Protein AF-A0A3S0JEB1-F1 (afdb_monomer_lite)

Foldseek 3Di:
DQQKKFKKKFAAVVQLAIEIDIDLCLPNSPDDPVCDPPVDPDPDPLSVVCCVVPNGTPDIDTDDIQDDDPPDPVVSVVSSVVRLVVSLVVCLVVVLLVCVSNYSDQARVNHRHPVVVVVVVVVVVCPPPVVVDDDDPPDPDDDPDDPVRVVVVVVVVVCCDAPNPPCHPPDDDPVVVVVVDVCCDDPNNPCHPDDDPPCVVVVVVVVVCVVVVNDDDPVPVVVVVVVVVVDDPDDDPVVVVVVVVQQPDWDAAPQPRDIDGPCCVVPPNVPPPRNPVPPPPDDDD

Secondary structure (DSSP, 8-state):
-----EEEEEEEGGGTEEEEEEE--TTTT---GGGBTTTB--S-HHHHHHHHHH-S-SEEEEEEE-----SSHHHHHHHHHHHHHHHHHHHHHTTTTT-TTTB----BTTB--GGGHHHHHHHHS------S-SS-TT--TT----HHHHHHHHHHHHTTSGGGSTTTTPPPPHHHHHHHHHHHSGGGSTTTT----S-HHHHHHHHHHHHTT--SSTTTHHHHHHHHTT---PPPHHHHHHHHHHHS--EE-TTT--EE-THHHHHTSTT-TTTT---------

Radius of gyration: 32.18 Å; chains: 1; bounding box: 89×68×75 Å

Sequence (285 aa):
MKYVPYTYLIGWSKHDVWYYGSETGWKTKTANPLNLWKTYFTSSKHVYNFRKKHGEPDVIKVRKIFEGNLSDEENYHILFKKCSEWEQNVLMRMKVLDNPSKWLNRNINGVISSKSVEGFLWNNGSKNIRSKTCPGENWKRGLYLNEKQKNKRSNTAKQKTGSKNPFYGKKHSEETKKKIGSANSGENNFFFGKKRKDHSDKLKDRIRLCKNGKYTLLDKSLLEEKLADGWEISTSEETKQKISRSHNVVYTCPHCQKSGSRLMLRWHFDHCKYRNLSILPNDLF

Structure (mmCIF, N/CA/C/O backbone):
data_AF-A0A3S0JEB1-F1
#
_entry.id   AF-A0A3S0JEB1-F1
#
loop_
_atom_site.group_PDB
_atom_site.id
_atom_site.type_symbol
_atom_site.label_atom_id
_atom_site.label_alt_id
_atom_site.label_comp_id
_atom_site.label_asym_id
_atom_site.label_entity_id
_atom_site.label_seq_id
_atom_site.pdbx_PDB_ins_code
_atom_site.Cartn_x
_atom_site.Cartn_y
_atom_site.Cartn_z
_atom_site.occupancy
_atom_site.B_iso_or_equiv
_atom_site.auth_seq_id
_atom_site.auth_comp_id
_atom_site.auth_asym_id
_atom_site.auth_atom_id
_atom_site.pdbx_PDB_model_num
ATOM 1 N N . MET A 1 1 ? -1.412 -27.404 10.320 1.00 67.19 1 MET A N 1
ATOM 2 C CA . MET A 1 1 ? -2.485 -26.568 9.727 1.00 67.19 1 MET A CA 1
ATOM 3 C C . MET A 1 1 ? -2.064 -26.137 8.332 1.00 67.19 1 MET A C 1
ATOM 5 O O . MET A 1 1 ? -0.904 -25.789 8.158 1.00 67.19 1 MET A O 1
ATOM 9 N N . LYS A 1 2 ? -2.976 -26.173 7.352 1.00 83.00 2 LYS A N 1
ATOM 10 C CA . LYS A 1 2 ? -2.714 -25.693 5.985 1.00 83.00 2 LYS A CA 1
ATOM 11 C C . LYS A 1 2 ? -2.618 -24.163 5.984 1.00 83.00 2 LYS A C 1
ATOM 13 O O . LYS A 1 2 ? -3.473 -23.508 6.585 1.00 83.00 2 LYS A O 1
ATOM 18 N N . TYR A 1 3 ? -1.601 -23.621 5.316 1.00 88.94 3 TYR A N 1
ATOM 19 C CA . TYR A 1 3 ? -1.456 -22.185 5.088 1.00 88.94 3 TYR A CA 1
ATOM 20 C C . TYR A 1 3 ? -2.506 -21.703 4.092 1.00 88.94 3 TYR A C 1
ATOM 22 O O . TYR A 1 3 ? -2.524 -22.134 2.939 1.00 88.94 3 TYR A O 1
ATOM 30 N N . VAL A 1 4 ? -3.384 -20.816 4.542 1.00 91.31 4 VAL A N 1
ATOM 31 C CA . VAL A 1 4 ? -4.462 -20.260 3.733 1.00 91.31 4 VAL A CA 1
ATOM 32 C C . VAL A 1 4 ? -4.617 -18.783 4.101 1.00 91.31 4 VAL A C 1
ATOM 34 O O . VAL A 1 4 ? -5.274 -18.470 5.097 1.00 91.31 4 VAL A O 1
ATOM 37 N N . PRO A 1 5 ? -3.997 -17.858 3.346 1.00 94.12 5 PRO A N 1
ATOM 38 C CA . PRO A 1 5 ? -4.161 -16.437 3.592 1.00 94.12 5 PRO A CA 1
ATOM 39 C C . PRO A 1 5 ? -5.589 -16.007 3.248 1.00 94.12 5 PRO A C 1
ATOM 41 O O . PRO A 1 5 ? -6.238 -16.566 2.360 1.00 94.12 5 PRO A O 1
ATOM 44 N N . TYR A 1 6 ? -6.092 -15.008 3.964 1.00 95.44 6 TYR A N 1
ATOM 45 C CA . TYR A 1 6 ? -7.484 -14.587 3.846 1.00 95.44 6 TYR A CA 1
ATOM 46 C C . TYR A 1 6 ? -7.652 -13.102 4.173 1.00 95.44 6 TYR A C 1
ATOM 48 O O . TYR A 1 6 ? -6.839 -12.491 4.867 1.00 95.44 6 TYR A O 1
ATOM 56 N N . THR A 1 7 ? -8.733 -12.513 3.667 1.00 96.56 7 THR A N 1
ATOM 57 C CA . THR A 1 7 ? -9.178 -11.168 4.046 1.00 96.56 7 THR A CA 1
ATOM 58 C C . THR A 1 7 ? -10.425 -11.241 4.905 1.00 96.56 7 THR A C 1
ATOM 60 O O . THR A 1 7 ? -11.293 -12.088 4.669 1.00 96.56 7 THR A O 1
ATOM 63 N N . TYR A 1 8 ? -10.551 -10.318 5.847 1.00 97.19 8 TYR A N 1
ATOM 64 C CA . TYR A 1 8 ? -11.641 -10.277 6.809 1.00 97.19 8 TYR A CA 1
ATOM 65 C C . TYR A 1 8 ? -12.165 -8.852 6.998 1.00 97.19 8 TYR A C 1
ATOM 67 O O . TYR A 1 8 ? -11.482 -7.862 6.732 1.00 97.19 8 TYR A O 1
ATOM 75 N N . LEU A 1 9 ? -13.407 -8.774 7.462 1.00 96.75 9 LEU A N 1
ATOM 76 C CA . LEU A 1 9 ? -14.072 -7.553 7.888 1.00 96.75 9 LEU A CA 1
ATOM 77 C C . LEU A 1 9 ? -14.482 -7.732 9.347 1.00 96.75 9 LEU A C 1
ATOM 79 O O . LEU A 1 9 ? -15.152 -8.712 9.682 1.00 96.75 9 LEU A O 1
ATOM 83 N N . ILE A 1 10 ? -14.103 -6.770 10.180 1.00 97.25 10 ILE A N 1
ATOM 84 C CA . ILE A 1 10 ? -14.608 -6.645 11.545 1.00 97.25 10 ILE A CA 1
ATOM 85 C C . ILE A 1 10 ? -15.342 -5.318 11.715 1.00 97.25 10 ILE A C 1
ATOM 87 O O . ILE A 1 10 ? -15.039 -4.345 11.017 1.00 97.25 10 ILE A O 1
ATOM 91 N N . GLY A 1 11 ? -16.296 -5.264 12.635 1.00 96.69 11 GLY A N 1
ATOM 92 C CA . GLY A 1 11 ? -17.025 -4.034 12.907 1.00 96.69 11 GLY A CA 1
ATOM 93 C C . GLY A 1 11 ? -17.733 -4.015 14.250 1.00 96.69 11 GLY A C 1
ATOM 94 O O . GLY A 1 11 ? -18.043 -5.063 14.814 1.00 96.69 11 GLY A O 1
ATOM 95 N N . TRP A 1 12 ? -17.972 -2.789 14.709 1.00 97.12 12 TRP A N 1
ATOM 96 C CA . TRP A 1 12 ? -18.796 -2.441 15.856 1.00 97.12 12 TRP A CA 1
ATOM 97 C C . TRP A 1 12 ? -20.083 -1.805 15.337 1.00 97.12 12 TRP A C 1
ATOM 99 O O . TRP A 1 12 ? -20.113 -0.597 15.082 1.00 97.12 12 TRP A O 1
ATOM 109 N N . SER A 1 13 ? -21.138 -2.602 15.154 1.00 94.50 13 SER A N 1
ATOM 110 C CA . SER A 1 13 ? -22.398 -2.144 14.544 1.00 94.50 13 SER A CA 1
ATOM 111 C C . SER A 1 13 ? -23.016 -0.980 15.315 1.00 94.50 13 SER A C 1
ATOM 113 O O . SER A 1 13 ? -23.446 -0.004 14.707 1.00 94.50 13 SER A O 1
ATOM 115 N N . LYS A 1 14 ? -22.956 -1.024 16.652 1.00 94.69 14 LYS A N 1
ATOM 116 C CA . LYS A 1 14 ? -23.445 0.043 17.543 1.00 94.69 14 LYS A CA 1
ATOM 117 C C . LYS A 1 14 ? -22.775 1.395 17.303 1.00 94.69 14 LYS A C 1
ATOM 119 O O . LYS A 1 14 ? -23.388 2.427 17.544 1.00 94.69 14 LYS A O 1
ATOM 124 N N . HIS A 1 15 ? -21.518 1.390 16.869 1.00 93.25 15 HIS A N 1
ATOM 125 C CA . HIS A 1 15 ? -20.741 2.604 16.624 1.00 93.25 15 HIS A CA 1
ATOM 126 C C . HIS A 1 15 ? -20.660 2.969 15.131 1.00 93.25 15 HIS A C 1
ATOM 128 O O . HIS A 1 15 ? -20.105 4.012 14.808 1.00 93.25 15 HIS A O 1
ATOM 134 N N . ASP A 1 16 ? -21.189 2.129 14.231 1.00 95.50 16 ASP A N 1
ATOM 135 C CA . ASP A 1 16 ? -20.957 2.181 12.777 1.00 95.50 16 ASP A CA 1
ATOM 136 C C . ASP A 1 16 ? -19.463 2.311 12.407 1.00 95.50 16 ASP A C 1
ATOM 138 O O . ASP A 1 16 ? -19.079 3.020 11.476 1.00 95.50 16 ASP A O 1
ATOM 142 N N . VAL A 1 17 ? -18.600 1.609 13.150 1.00 96.38 17 VAL A N 1
ATOM 143 C CA . VAL A 1 17 ? -17.145 1.618 12.945 1.00 96.38 17 VAL A CA 1
ATOM 144 C C . VAL A 1 17 ? -16.680 0.267 12.423 1.00 96.38 17 VAL A C 1
ATOM 146 O O . VAL A 1 17 ? -16.981 -0.777 12.998 1.00 96.38 17 VAL A O 1
ATOM 149 N N . TRP A 1 18 ? -15.888 0.285 11.357 1.00 97.25 18 TRP A N 1
ATOM 150 C CA . TRP A 1 18 ? -15.497 -0.899 10.603 1.00 97.25 18 TRP A CA 1
ATOM 151 C C . TRP A 1 18 ? -13.990 -0.935 10.341 1.00 97.25 18 TRP A C 1
ATOM 153 O O . TRP A 1 18 ? -13.315 0.093 10.235 1.00 97.25 18 TRP A O 1
ATOM 163 N N . TYR A 1 19 ? -13.448 -2.139 10.197 1.00 96.69 19 TYR A N 1
ATOM 164 C CA . TYR A 1 19 ? -12.066 -2.368 9.794 1.00 96.69 19 TYR A CA 1
ATOM 165 C C . TYR A 1 19 ? -11.991 -3.529 8.810 1.00 96.69 19 TYR A C 1
ATOM 167 O O . TYR A 1 19 ? -12.500 -4.620 9.070 1.00 96.69 19 TYR A O 1
ATOM 175 N N . TYR A 1 20 ? -11.325 -3.291 7.686 1.00 96.56 20 TYR A N 1
ATOM 176 C CA . TYR A 1 20 ? -11.048 -4.317 6.690 1.00 96.56 20 TYR A CA 1
ATOM 177 C C . TYR A 1 20 ? -9.548 -4.596 6.666 1.00 96.56 20 TYR A C 1
ATOM 179 O O . TYR A 1 20 ? -8.749 -3.660 6.623 1.00 96.56 20 TYR A O 1
ATOM 187 N N . GLY A 1 21 ? -9.164 -5.867 6.685 1.00 94.75 21 GLY A N 1
ATOM 188 C CA . GLY A 1 21 ? -7.759 -6.258 6.696 1.00 94.75 21 GLY A CA 1
ATOM 189 C C . GLY A 1 21 ? -7.519 -7.625 6.074 1.00 94.75 21 GLY A C 1
ATOM 190 O O . GLY A 1 21 ? -8.449 -8.322 5.652 1.00 94.75 21 GLY A O 1
ATOM 191 N N . SER A 1 22 ? -6.250 -8.012 6.022 1.00 94.06 22 SER A N 1
ATOM 192 C CA . SER A 1 22 ? -5.824 -9.347 5.617 1.00 94.06 22 SER A CA 1
ATOM 193 C C . SER A 1 22 ? -4.914 -9.987 6.658 1.00 94.06 22 SER A C 1
ATOM 195 O O . SER A 1 22 ? -4.159 -9.313 7.360 1.00 94.06 22 SER A O 1
ATOM 197 N N . GLU A 1 23 ? -4.992 -11.311 6.773 1.00 93.25 23 GLU A N 1
ATOM 198 C CA . GLU A 1 23 ? -3.974 -12.097 7.455 1.00 93.25 23 GLU A CA 1
ATOM 199 C C . GLU A 1 23 ? -3.252 -12.939 6.415 1.00 93.25 23 GLU A C 1
ATOM 201 O O . GLU A 1 23 ? -3.813 -13.852 5.803 1.00 93.25 23 GLU A O 1
ATOM 206 N N . THR A 1 24 ? -1.983 -12.605 6.207 1.00 89.81 24 THR A N 1
ATOM 207 C CA . THR A 1 24 ? -1.149 -13.309 5.242 1.00 89.81 24 THR A CA 1
ATOM 208 C C . THR A 1 24 ? -0.072 -14.159 5.883 1.00 89.81 24 THR A C 1
ATOM 210 O O . THR A 1 24 ? 0.408 -15.064 5.217 1.00 89.81 24 THR A O 1
ATOM 213 N N . GLY A 1 25 ? 0.327 -13.905 7.137 1.00 84.25 25 GLY A N 1
ATOM 214 C CA . GLY A 1 25 ? 1.282 -14.736 7.882 1.00 84.25 25 GLY A CA 1
ATOM 215 C C . GLY A 1 25 ? 2.530 -15.152 7.090 1.00 84.25 25 GLY A C 1
ATOM 216 O O . GLY A 1 25 ? 3.014 -16.254 7.294 1.00 84.25 25 GLY A O 1
ATOM 217 N N . TRP A 1 26 ? 3.019 -14.329 6.151 1.00 79.94 26 TRP A N 1
ATOM 218 C CA . TRP A 1 26 ? 3.993 -14.744 5.124 1.00 79.94 26 TRP A CA 1
ATOM 219 C C . TRP A 1 26 ? 5.272 -15.355 5.708 1.00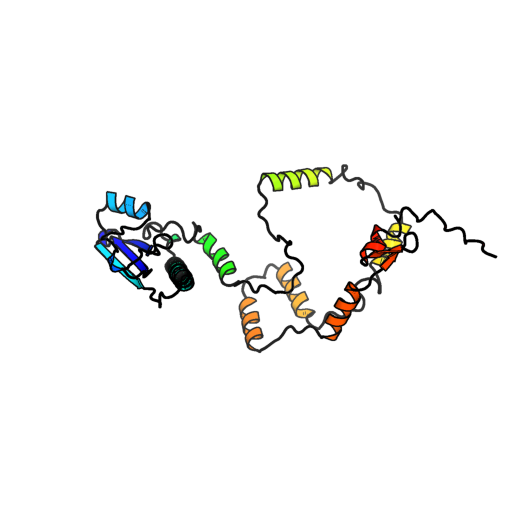 79.94 26 TRP A C 1
ATOM 221 O O . TRP A 1 26 ? 5.735 -16.392 5.247 1.00 79.94 26 TRP A O 1
ATOM 231 N N . LYS A 1 27 ? 5.820 -14.730 6.755 1.00 82.75 27 LYS A N 1
ATOM 232 C CA . LYS A 1 27 ? 7.068 -15.177 7.389 1.00 82.75 27 LYS A CA 1
ATOM 233 C C . LYS A 1 27 ? 6.894 -16.458 8.203 1.00 82.75 27 LYS A C 1
ATOM 235 O O . LYS A 1 27 ? 7.786 -17.293 8.217 1.00 82.75 27 LYS A O 1
ATOM 240 N N . THR A 1 28 ? 5.767 -16.590 8.896 1.00 84.12 28 THR A N 1
ATOM 241 C CA . THR A 1 28 ? 5.502 -17.695 9.829 1.00 84.12 28 THR A CA 1
ATOM 242 C C . THR A 1 28 ? 4.742 -18.847 9.176 1.00 84.12 28 THR A C 1
ATOM 244 O O . THR A 1 28 ? 4.678 -19.930 9.741 1.00 84.12 28 THR A O 1
ATOM 247 N N . LYS A 1 29 ? 4.155 -18.625 7.994 1.00 84.12 29 LYS A N 1
ATOM 248 C CA . LYS A 1 29 ? 3.299 -19.563 7.253 1.00 84.12 29 LYS A CA 1
ATOM 249 C C . LYS A 1 29 ? 2.122 -20.104 8.100 1.00 84.12 29 LYS A C 1
ATOM 251 O O . LYS A 1 29 ? 1.625 -21.196 7.854 1.00 84.12 29 LYS A O 1
ATOM 256 N N . THR A 1 30 ? 1.626 -19.317 9.063 1.00 88.06 30 THR A N 1
ATOM 257 C CA . THR A 1 30 ? 0.573 -19.714 10.030 1.00 88.06 30 THR A CA 1
ATOM 258 C C . THR A 1 30 ? -0.841 -19.229 9.694 1.00 88.06 30 THR A C 1
ATOM 260 O O . THR A 1 30 ? -1.778 -19.532 10.433 1.00 88.06 30 THR A O 1
ATOM 263 N N . ALA A 1 31 ? -1.019 -18.455 8.617 1.00 89.94 31 ALA A N 1
ATOM 264 C CA . ALA A 1 31 ? -2.315 -17.864 8.285 1.00 89.94 31 ALA A CA 1
ATOM 265 C C . ALA A 1 31 ? -3.368 -18.947 8.007 1.00 89.94 31 ALA A C 1
ATOM 267 O O . ALA A 1 31 ? -3.145 -19.834 7.181 1.00 89.94 31 ALA A O 1
ATOM 268 N N . ASN A 1 32 ? -4.509 -18.865 8.692 1.00 91.81 32 ASN A N 1
ATOM 269 C CA . ASN A 1 32 ? -5.651 -19.743 8.470 1.00 91.81 32 ASN A CA 1
ATOM 270 C C . ASN A 1 32 ? -6.949 -19.043 8.917 1.00 91.81 32 ASN A C 1
ATOM 272 O O . ASN A 1 32 ? -6.973 -18.493 10.019 1.00 91.81 32 ASN A O 1
ATOM 276 N N . PRO A 1 33 ? -8.039 -19.078 8.130 1.00 93.00 33 PRO A N 1
ATOM 277 C CA . PRO A 1 33 ? -9.292 -18.401 8.475 1.00 93.00 33 PRO A CA 1
ATOM 278 C C . PRO A 1 33 ? -9.924 -18.884 9.789 1.00 93.00 33 PRO A C 1
ATOM 280 O O . PRO A 1 33 ? -10.639 -18.124 10.435 1.00 93.00 33 PRO A O 1
ATOM 283 N N . LEU A 1 34 ? -9.639 -20.117 10.221 1.00 92.50 34 LEU A N 1
ATOM 284 C CA . LEU A 1 34 ? -10.145 -20.667 11.483 1.00 92.50 34 LEU A CA 1
ATOM 285 C C . LEU A 1 34 ? -9.530 -20.005 12.724 1.00 92.50 34 LEU A C 1
ATOM 287 O O . LEU A 1 34 ? -10.096 -20.120 13.813 1.00 92.50 34 LEU A O 1
ATOM 291 N N . ASN A 1 35 ? -8.391 -19.327 12.560 1.00 91.94 35 ASN A N 1
ATOM 292 C CA . ASN A 1 35 ? -7.663 -18.647 13.631 1.00 91.94 35 ASN A CA 1
ATOM 293 C C . ASN A 1 35 ? -8.200 -17.237 13.914 1.00 91.94 35 ASN A C 1
ATOM 295 O O . ASN A 1 35 ? -7.882 -16.664 14.964 1.00 91.94 35 ASN A O 1
ATOM 299 N N . LEU A 1 36 ? -9.018 -16.686 13.007 1.00 94.06 36 LEU A N 1
ATOM 300 C CA . LEU A 1 36 ? -9.567 -15.341 13.131 1.00 94.06 36 LEU A CA 1
ATOM 301 C C . LEU A 1 36 ? -10.350 -15.199 14.440 1.00 94.06 36 LEU A C 1
ATOM 303 O O . LEU A 1 36 ? -11.295 -15.940 14.697 1.00 94.06 36 LEU A O 1
ATOM 307 N N . TRP A 1 37 ? -9.949 -14.224 15.252 1.00 92.00 37 TRP A N 1
ATOM 308 C CA . TRP A 1 37 ? -10.535 -13.904 16.555 1.00 92.00 37 TRP A CA 1
ATOM 309 C C . TRP A 1 37 ? -10.495 -15.031 17.602 1.00 92.00 37 TRP A C 1
ATOM 311 O O . TRP A 1 37 ? -11.177 -14.950 18.620 1.00 92.00 37 TRP A O 1
ATOM 321 N N . LYS A 1 38 ? -9.669 -16.064 17.379 1.00 91.56 38 LYS A N 1
ATOM 322 C CA . LYS A 1 38 ? -9.333 -17.102 18.371 1.00 91.56 38 LYS A CA 1
ATOM 323 C C . LYS A 1 38 ? -7.883 -16.982 18.811 1.00 91.56 38 LYS A C 1
ATOM 325 O O . LYS A 1 38 ? -7.592 -16.798 19.986 1.00 91.56 38 LYS A O 1
ATOM 330 N N . THR A 1 39 ? -6.978 -17.074 17.843 1.00 91.12 39 THR A N 1
ATOM 331 C CA . THR A 1 39 ? -5.528 -16.972 18.053 1.00 91.12 39 THR A CA 1
ATOM 332 C C . THR A 1 39 ? -4.937 -15.755 17.346 1.00 91.12 39 THR A C 1
ATOM 334 O O . THR A 1 39 ? -3.868 -15.288 17.730 1.00 91.12 39 THR A O 1
ATOM 337 N N . TYR A 1 40 ? -5.649 -15.182 16.368 1.00 90.38 40 TYR A N 1
ATOM 338 C CA . TYR A 1 40 ? -5.264 -13.955 15.676 1.00 90.38 40 TYR A CA 1
ATOM 339 C C . TYR A 1 40 ? -6.281 -12.822 15.896 1.00 90.38 40 TYR A C 1
ATOM 341 O O . TYR A 1 40 ? -7.453 -12.952 15.547 1.00 90.38 40 TYR A O 1
ATOM 349 N N . PHE A 1 41 ? -5.820 -11.676 16.417 1.00 89.25 41 PHE A N 1
ATOM 350 C CA . PHE A 1 41 ? -6.658 -10.524 16.810 1.00 89.25 41 PHE A CA 1
ATOM 351 C C . PHE A 1 41 ? -6.361 -9.236 16.018 1.00 89.25 41 PHE A C 1
ATOM 353 O O . PHE A 1 41 ? -6.580 -8.124 16.502 1.00 89.25 41 PHE A O 1
ATOM 360 N N . THR A 1 42 ? -5.901 -9.377 14.772 1.00 89.06 42 THR A N 1
ATOM 361 C CA . THR A 1 42 ? -5.394 -8.288 13.910 1.00 89.06 42 THR A CA 1
ATOM 362 C C . THR A 1 42 ? -4.068 -7.681 14.382 1.00 89.06 42 THR A C 1
ATOM 364 O O . THR A 1 42 ? -3.739 -7.675 15.564 1.00 89.06 42 THR A O 1
ATOM 367 N N . SER A 1 43 ? -3.299 -7.117 13.449 1.00 87.00 43 SER A N 1
ATOM 368 C CA . SER A 1 43 ? -2.052 -6.391 13.740 1.00 87.00 43 SER A CA 1
ATOM 369 C C . SER A 1 43 ? -2.238 -4.873 13.907 1.00 87.00 43 SER A C 1
ATOM 371 O O . SER A 1 43 ? -1.268 -4.143 14.123 1.00 87.00 43 SER A O 1
ATOM 373 N N . SER A 1 44 ? -3.466 -4.358 13.786 1.00 91.50 44 SER A N 1
ATOM 374 C CA . SER A 1 44 ? -3.727 -2.916 13.756 1.00 91.50 44 SER A CA 1
ATOM 375 C C . SER A 1 44 ? -3.807 -2.311 15.158 1.00 91.50 44 SER A C 1
ATOM 377 O O . SER A 1 44 ? -4.696 -2.633 15.946 1.00 91.50 44 SER A O 1
ATOM 379 N N . LYS A 1 45 ? -2.942 -1.325 15.439 1.00 92.75 45 LYS A N 1
ATOM 380 C CA . LYS A 1 45 ? -2.977 -0.547 16.695 1.00 92.75 45 LYS A CA 1
ATOM 381 C C . LYS A 1 45 ? -4.313 0.180 16.908 1.00 92.75 45 LYS A C 1
ATOM 383 O O . LYS A 1 45 ? -4.751 0.335 18.041 1.00 92.75 45 LYS A O 1
ATOM 388 N N . HIS A 1 46 ? -4.970 0.611 15.829 1.00 92.69 46 HIS A N 1
ATOM 389 C CA . HIS A 1 46 ? -6.251 1.323 15.909 1.00 92.69 46 HIS A CA 1
ATOM 390 C C . HIS A 1 46 ? -7.383 0.394 16.341 1.00 92.69 46 HIS A C 1
ATOM 392 O O . HIS A 1 46 ? -8.187 0.773 17.185 1.00 92.69 46 HIS A O 1
ATOM 398 N N . VAL A 1 47 ? -7.395 -0.833 15.814 1.00 94.88 47 VAL A N 1
ATOM 399 C CA . VAL A 1 47 ? -8.338 -1.880 16.226 1.00 94.88 47 VAL A CA 1
ATOM 400 C C . VAL A 1 47 ? -8.112 -2.237 17.690 1.00 94.88 47 VAL A C 1
ATOM 402 O O . VAL A 1 47 ? -9.068 -2.265 18.455 1.00 94.88 47 VAL A O 1
ATOM 405 N N . TYR A 1 48 ? -6.855 -2.423 18.108 1.00 94.56 48 TYR A N 1
ATOM 406 C CA . TYR A 1 48 ? -6.515 -2.695 19.507 1.00 94.56 48 TYR A CA 1
ATOM 407 C C . TYR A 1 48 ? -7.011 -1.593 20.460 1.00 94.56 48 TYR A C 1
ATOM 409 O O . TYR A 1 48 ? -7.677 -1.879 21.454 1.00 94.56 48 TYR A O 1
ATOM 417 N N . ASN A 1 49 ? -6.744 -0.324 20.134 1.00 94.94 49 ASN A N 1
ATOM 418 C CA . ASN A 1 49 ? -7.186 0.809 20.949 1.00 94.94 49 ASN A CA 1
ATOM 419 C C . ASN A 1 49 ? -8.715 0.928 20.995 1.00 94.94 49 ASN A C 1
ATOM 421 O O . ASN A 1 49 ? -9.274 1.220 22.051 1.00 94.94 49 ASN A O 1
ATOM 425 N N . PHE A 1 50 ? -9.389 0.689 19.867 1.00 95.00 50 PHE A N 1
ATOM 426 C CA . PHE A 1 50 ? -10.847 0.733 19.798 1.00 95.00 50 PHE A CA 1
ATOM 427 C C . PHE A 1 50 ? -11.470 -0.399 20.620 1.00 95.00 50 PHE A C 1
ATOM 429 O O . PHE A 1 50 ? -12.349 -0.141 21.437 1.00 95.00 50 PHE A O 1
ATOM 436 N N . ARG A 1 51 ? -10.930 -1.618 20.505 1.00 95.31 51 ARG A N 1
ATOM 437 C CA . ARG A 1 51 ? -11.322 -2.783 21.309 1.00 95.31 51 ARG A CA 1
ATOM 438 C C . ARG A 1 51 ? -11.175 -2.523 22.806 1.00 95.31 51 ARG A C 1
ATOM 440 O O . ARG A 1 51 ? -12.087 -2.806 23.570 1.00 95.31 51 ARG A O 1
ATOM 447 N N . LYS A 1 52 ? -10.060 -1.922 23.235 1.00 95.69 52 LYS A N 1
ATOM 448 C CA . LYS A 1 52 ? -9.839 -1.579 24.650 1.00 95.69 52 LYS A CA 1
ATOM 449 C C . LYS A 1 52 ? -10.888 -0.599 25.194 1.00 95.69 52 LYS A C 1
ATOM 451 O O . LYS A 1 52 ? -11.190 -0.636 26.380 1.00 95.69 52 LYS A O 1
ATOM 456 N N . LYS A 1 53 ? -11.418 0.287 24.345 1.00 95.50 53 LYS A N 1
ATOM 457 C CA . LYS A 1 53 ? -12.352 1.349 24.742 1.00 95.50 53 LYS A CA 1
ATOM 458 C C . LYS A 1 53 ? -13.827 0.949 24.607 1.00 95.50 53 LYS A C 1
ATOM 460 O O . LYS A 1 53 ? -14.638 1.383 25.415 1.00 95.50 53 LYS A O 1
ATOM 465 N N . HIS A 1 54 ? -14.161 0.145 23.598 1.00 94.31 54 HIS A N 1
ATOM 466 C CA . HIS A 1 54 ? -15.539 -0.180 23.205 1.00 94.31 54 HIS A CA 1
ATOM 467 C C . HIS A 1 54 ? -15.887 -1.673 23.331 1.00 94.31 54 HIS A C 1
ATOM 469 O O . HIS A 1 54 ? -17.029 -2.053 23.088 1.00 94.31 54 HIS A O 1
ATOM 475 N N . GLY A 1 55 ? -14.929 -2.517 23.726 1.00 94.88 55 GLY A N 1
ATOM 476 C CA . GLY A 1 55 ? -15.105 -3.964 23.846 1.00 94.88 55 GLY A CA 1
ATOM 477 C C . GLY A 1 55 ? -14.893 -4.719 22.531 1.00 94.88 55 GLY A C 1
ATOM 478 O O . GLY A 1 55 ? -14.354 -4.190 21.557 1.00 94.88 55 GLY A O 1
ATOM 479 N N . GLU A 1 56 ? -15.297 -5.988 22.508 1.00 94.56 56 GLU A N 1
ATOM 480 C CA . GLU A 1 56 ? -15.159 -6.864 21.338 1.00 94.56 56 GLU A CA 1
ATOM 481 C C . GLU A 1 56 ? -16.054 -6.419 20.165 1.00 94.56 56 GLU A C 1
ATOM 483 O O . GLU A 1 56 ? -17.140 -5.882 20.395 1.00 94.56 56 GLU A O 1
ATOM 488 N N . PRO A 1 57 ? -15.623 -6.629 18.909 1.00 96.19 57 PRO A N 1
ATOM 489 C CA . PRO A 1 57 ? -16.464 -6.398 17.743 1.00 96.19 57 PRO A CA 1
ATOM 490 C C . PRO A 1 57 ? -17.588 -7.436 17.683 1.00 96.19 57 PRO A C 1
ATOM 492 O O . PRO A 1 57 ? -17.366 -8.625 17.908 1.00 96.19 57 PRO A O 1
ATOM 495 N N . ASP A 1 58 ? -18.789 -6.996 17.320 1.00 96.00 58 ASP A N 1
ATOM 496 C CA . ASP A 1 58 ? -19.947 -7.873 17.135 1.00 96.00 58 ASP A CA 1
ATOM 497 C C . ASP A 1 58 ? -19.978 -8.513 15.743 1.00 96.00 58 ASP A C 1
ATOM 499 O O . ASP A 1 58 ? -20.502 -9.614 15.567 1.00 96.00 58 ASP A O 1
ATOM 503 N N . VAL A 1 59 ? -19.375 -7.863 14.744 1.00 95.88 59 VAL A N 1
ATOM 504 C CA . VAL A 1 59 ? -19.268 -8.420 13.396 1.00 95.88 59 VAL A CA 1
ATOM 505 C C . VAL A 1 59 ? -17.850 -8.909 13.165 1.00 95.88 59 VAL A C 1
ATOM 507 O O . VAL A 1 59 ? -16.924 -8.107 13.103 1.00 95.88 59 VAL A O 1
ATOM 510 N N . ILE A 1 60 ? -17.685 -10.218 12.964 1.00 96.62 60 ILE A N 1
ATOM 511 C CA . ILE A 1 60 ? -16.421 -10.842 12.555 1.00 96.62 60 ILE A CA 1
ATOM 512 C C . ILE A 1 60 ? -16.721 -11.751 11.366 1.00 96.62 60 ILE A C 1
ATOM 514 O O . ILE A 1 60 ? -17.403 -12.765 11.503 1.00 96.62 60 ILE A O 1
ATOM 518 N N . LYS A 1 61 ? -16.260 -11.371 10.171 1.00 96.06 61 LYS A N 1
ATOM 519 C CA . LYS A 1 61 ? -16.554 -12.107 8.934 1.00 96.06 61 LYS A CA 1
ATOM 520 C C . LYS A 1 61 ? -15.304 -12.295 8.086 1.00 96.06 61 LYS A C 1
ATOM 522 O O . LYS A 1 61 ? -14.676 -11.326 7.660 1.00 96.06 61 LYS A O 1
ATOM 527 N N . VAL A 1 62 ? -14.997 -13.547 7.756 1.00 96.62 62 VAL A N 1
ATOM 528 C CA . VAL A 1 62 ? -14.060 -13.870 6.671 1.00 96.62 62 VAL A CA 1
ATOM 529 C C . VAL A 1 62 ? -14.737 -13.522 5.344 1.00 96.62 62 VAL A C 1
ATOM 531 O O . VAL A 1 62 ? -15.889 -13.878 5.112 1.00 96.62 62 VAL A O 1
ATOM 534 N N . ARG A 1 63 ? -14.046 -12.770 4.485 1.00 95.19 63 ARG A N 1
ATOM 535 C CA . ARG A 1 63 ? -14.603 -12.240 3.227 1.00 95.19 63 ARG A CA 1
ATOM 536 C C . ARG A 1 63 ? -14.116 -13.005 2.011 1.00 95.19 63 ARG A C 1
ATOM 538 O O . ARG A 1 63 ? -14.897 -13.288 1.111 1.00 95.19 63 ARG A O 1
ATOM 545 N N . LYS A 1 64 ? -12.820 -13.303 1.969 1.00 94.94 64 LYS A N 1
ATOM 546 C CA . LYS A 1 64 ? -12.203 -14.040 0.869 1.00 94.94 64 LYS A CA 1
ATOM 547 C C . LYS A 1 64 ? -11.059 -14.882 1.388 1.00 94.94 64 LYS A C 1
ATOM 549 O O . LYS A 1 64 ? -10.273 -14.411 2.205 1.00 94.94 64 LYS A O 1
ATOM 554 N N . ILE A 1 65 ? -10.987 -16.098 0.876 1.00 95.00 65 ILE A N 1
ATOM 555 C CA . ILE A 1 65 ? -9.986 -17.104 1.202 1.00 95.00 65 ILE A CA 1
ATOM 556 C C . ILE A 1 65 ? -9.174 -17.356 -0.072 1.00 95.00 65 ILE A C 1
ATOM 558 O O . ILE A 1 65 ? -9.726 -17.327 -1.175 1.00 95.00 65 ILE A O 1
ATOM 562 N N . PHE A 1 66 ? -7.863 -17.539 0.066 1.00 92.25 66 PHE A N 1
ATOM 563 C CA . PHE A 1 66 ? -6.961 -17.788 -1.054 1.00 92.25 66 PHE A CA 1
ATOM 564 C C . PHE A 1 66 ? -6.335 -19.166 -0.895 1.00 92.25 66 PHE A C 1
ATOM 566 O O . PHE A 1 66 ? -5.380 -19.351 -0.145 1.00 92.25 66 PHE A O 1
ATOM 573 N N . GLU A 1 67 ? -6.889 -20.132 -1.615 1.00 88.69 67 GLU A N 1
ATOM 574 C CA . GLU A 1 67 ? -6.403 -21.506 -1.621 1.00 88.69 67 GLU A CA 1
ATOM 575 C C . GLU A 1 67 ? -5.522 -21.768 -2.845 1.00 88.69 67 GLU A C 1
ATOM 577 O O . GLU A 1 67 ? -5.690 -21.164 -3.907 1.00 88.69 67 GLU A O 1
ATOM 582 N N . GLY A 1 68 ? -4.565 -22.675 -2.686 1.00 78.50 68 GLY A N 1
ATOM 583 C CA . GLY A 1 68 ? -3.696 -23.148 -3.755 1.00 78.50 68 GLY A CA 1
ATOM 584 C C . GLY A 1 68 ? -3.094 -24.503 -3.401 1.00 78.50 68 GLY A C 1
ATOM 585 O O . GLY A 1 68 ? -3.143 -24.930 -2.241 1.00 78.50 68 GLY A O 1
ATOM 586 N N . ASN A 1 69 ? -2.536 -25.177 -4.404 1.00 70.94 69 ASN A N 1
ATOM 587 C CA . ASN A 1 69 ? -1.744 -26.386 -4.202 1.00 70.94 69 ASN A CA 1
ATOM 588 C C . ASN A 1 69 ? -0.370 -25.963 -3.662 1.00 70.94 69 ASN A C 1
ATOM 590 O O . ASN A 1 69 ? 0.344 -25.190 -4.293 1.00 70.94 69 ASN A O 1
ATOM 594 N N . LEU A 1 70 ? -0.043 -26.399 -2.445 1.00 67.44 70 LEU A N 1
ATOM 595 C CA . LEU A 1 70 ? 1.106 -25.918 -1.664 1.00 67.44 70 LEU A CA 1
ATOM 596 C C . LEU A 1 70 ? 2.334 -26.833 -1.816 1.00 67.44 70 LEU A C 1
ATOM 598 O O . LEU A 1 70 ? 3.013 -27.094 -0.826 1.00 67.44 70 LEU A O 1
ATOM 602 N N . SER A 1 71 ? 2.593 -27.356 -3.018 1.00 63.09 71 SER A N 1
ATOM 603 C CA . SER A 1 71 ? 3.751 -28.228 -3.273 1.00 63.09 71 SER A CA 1
ATOM 604 C C . SER A 1 71 ? 5.084 -27.476 -3.234 1.00 63.09 71 SER A C 1
ATOM 606 O O . SER A 1 71 ? 6.080 -28.049 -2.813 1.00 63.09 71 SER A O 1
ATOM 608 N N . ASP A 1 72 ? 5.089 -26.184 -3.583 1.00 61.56 72 ASP A N 1
ATOM 609 C CA . ASP A 1 72 ? 6.316 -25.424 -3.851 1.00 61.56 72 ASP A CA 1
ATOM 610 C C . ASP A 1 72 ? 6.331 -24.064 -3.138 1.00 61.56 72 ASP A C 1
ATOM 612 O O . ASP A 1 72 ? 5.296 -23.403 -2.988 1.00 61.56 72 ASP A O 1
ATOM 616 N N . GLU A 1 73 ? 7.518 -23.604 -2.723 1.00 64.81 73 GLU A N 1
ATOM 617 C CA . GLU A 1 73 ? 7.695 -22.298 -2.068 1.00 64.81 73 GLU A CA 1
ATOM 618 C C . GLU A 1 73 ? 7.221 -21.117 -2.935 1.00 64.81 73 GLU A C 1
ATOM 620 O O . GLU A 1 73 ? 6.711 -20.127 -2.398 1.00 64.81 73 GLU A O 1
ATOM 625 N N . GLU A 1 74 ? 7.289 -21.236 -4.267 1.00 65.75 74 GLU A N 1
ATOM 626 C CA . GLU A 1 74 ? 6.771 -20.224 -5.201 1.00 65.75 74 GLU A CA 1
ATOM 627 C C . GLU A 1 74 ? 5.263 -19.973 -5.024 1.00 65.75 74 GLU A C 1
ATOM 629 O O . GLU A 1 74 ? 4.803 -18.829 -5.118 1.00 65.75 74 GLU A O 1
ATOM 634 N N . ASN A 1 75 ? 4.482 -21.002 -4.675 1.00 76.75 75 ASN A N 1
ATOM 635 C CA . ASN A 1 75 ? 3.029 -20.879 -4.542 1.00 76.75 75 ASN A CA 1
ATOM 636 C C . ASN A 1 75 ? 2.614 -20.048 -3.319 1.00 76.75 75 ASN A C 1
ATOM 638 O O . ASN A 1 75 ? 1.619 -19.317 -3.381 1.00 76.75 75 ASN A O 1
ATOM 642 N N . TYR A 1 76 ? 3.401 -20.058 -2.238 1.00 81.31 76 TYR A N 1
ATOM 643 C CA . TYR A 1 76 ? 3.143 -19.199 -1.078 1.00 81.31 76 TYR A CA 1
ATOM 644 C C . TYR A 1 76 ? 3.244 -17.717 -1.459 1.00 81.31 76 TYR A C 1
ATOM 646 O O . TYR A 1 76 ? 2.404 -16.914 -1.040 1.00 81.31 76 TYR A O 1
ATOM 654 N N . HIS A 1 77 ? 4.255 -17.343 -2.258 1.00 84.50 77 HIS A N 1
ATOM 655 C CA . HIS A 1 77 ? 4.485 -15.945 -2.640 1.00 84.50 77 HIS A CA 1
ATOM 656 C C . HIS A 1 77 ? 3.329 -15.421 -3.489 1.00 84.50 77 HIS A C 1
ATOM 658 O O . HIS A 1 77 ? 2.842 -14.305 -3.288 1.00 84.50 77 HIS A O 1
ATOM 664 N N . ILE A 1 78 ? 2.845 -16.263 -4.403 1.00 86.50 78 ILE A N 1
ATOM 665 C CA . ILE A 1 78 ? 1.704 -15.965 -5.263 1.00 86.50 78 ILE A CA 1
ATOM 666 C C . ILE A 1 78 ? 0.439 -15.749 -4.424 1.00 86.50 78 ILE A C 1
ATOM 668 O O . ILE A 1 78 ? -0.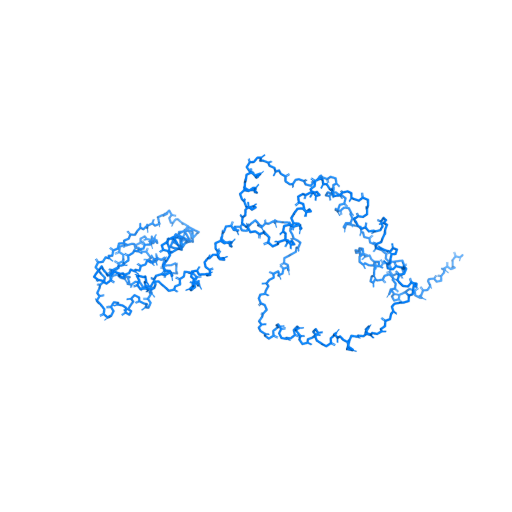269 -14.763 -4.636 1.00 86.50 78 ILE A O 1
ATOM 672 N N . LEU A 1 79 ? 0.154 -16.627 -3.457 1.00 89.00 79 LEU A N 1
ATOM 673 C CA . LEU A 1 79 ? -1.021 -16.507 -2.585 1.00 89.00 79 LEU A CA 1
ATOM 674 C C . LEU A 1 79 ? -0.957 -15.260 -1.693 1.00 89.00 79 LEU A C 1
ATOM 676 O O . LEU A 1 79 ? -1.933 -14.509 -1.621 1.00 89.00 79 LEU A O 1
ATOM 680 N N . PHE A 1 80 ? 0.199 -14.992 -1.078 1.00 89.25 80 PHE A N 1
ATOM 681 C CA . PHE A 1 80 ? 0.457 -13.768 -0.313 1.00 89.25 80 PHE A CA 1
ATOM 682 C C . PHE A 1 80 ? 0.176 -12.513 -1.147 1.00 89.25 80 PHE A C 1
ATOM 684 O O . PHE A 1 80 ? -0.535 -11.602 -0.705 1.00 89.25 80 PHE A O 1
ATOM 691 N N . LYS A 1 81 ? 0.719 -12.475 -2.369 1.00 89.06 81 LYS A N 1
ATOM 692 C CA . LYS A 1 81 ? 0.590 -11.332 -3.270 1.00 89.06 81 LYS A CA 1
ATOM 693 C C . LYS A 1 81 ? -0.859 -11.135 -3.706 1.00 89.06 81 LYS A C 1
ATOM 695 O O . LYS A 1 81 ? -1.369 -10.025 -3.594 1.00 89.06 81 LYS A O 1
ATOM 700 N N . LYS A 1 82 ? -1.553 -12.212 -4.092 1.00 91.25 82 LYS A N 1
ATOM 701 C CA . LYS A 1 82 ? -2.984 -12.184 -4.441 1.00 91.25 82 LYS A CA 1
ATOM 702 C C . LYS A 1 82 ? -3.847 -11.662 -3.289 1.00 91.25 82 LYS A C 1
ATOM 704 O O . LYS A 1 82 ? -4.733 -10.843 -3.520 1.00 91.25 82 LYS A O 1
ATOM 709 N N . CYS A 1 83 ? -3.583 -12.111 -2.061 1.00 92.50 83 CYS A N 1
ATOM 710 C CA . CYS A 1 83 ? -4.311 -11.655 -0.877 1.00 92.50 83 CYS A CA 1
ATOM 711 C C . CYS A 1 83 ? -4.083 -10.157 -0.612 1.00 92.50 83 CYS A C 1
ATOM 713 O O . CYS A 1 83 ? -5.043 -9.400 -0.457 1.00 92.50 83 CYS A O 1
ATOM 715 N N . SER A 1 84 ? -2.824 -9.711 -0.665 1.00 90.31 84 SER A N 1
ATOM 716 C CA . SER A 1 84 ? -2.451 -8.306 -0.450 1.00 90.31 84 SER A CA 1
ATOM 717 C C . SER A 1 84 ? -3.025 -7.374 -1.528 1.00 90.31 84 SER A C 1
ATOM 719 O O . SER A 1 84 ? -3.552 -6.307 -1.219 1.00 90.31 84 SER A O 1
ATOM 721 N N . GLU A 1 85 ? -2.967 -7.773 -2.802 1.00 89.12 85 GLU A N 1
ATOM 722 C CA . GLU A 1 85 ? -3.544 -7.009 -3.918 1.00 89.12 85 GLU A CA 1
ATOM 723 C C . GLU A 1 85 ? -5.070 -6.913 -3.805 1.00 89.12 85 GLU A C 1
ATOM 725 O O . GLU A 1 85 ? -5.659 -5.861 -4.065 1.00 89.12 85 GLU A O 1
ATOM 730 N N . TRP A 1 86 ? -5.730 -7.996 -3.388 1.00 93.06 86 TRP A N 1
ATOM 731 C CA . TRP A 1 86 ? -7.169 -7.987 -3.150 1.00 93.06 86 TRP A CA 1
ATOM 732 C C . TRP A 1 86 ? -7.559 -7.022 -2.032 1.00 93.06 86 TRP A C 1
ATOM 734 O O . TRP A 1 86 ? -8.478 -6.226 -2.222 1.00 93.06 86 TRP A O 1
ATOM 744 N N . GLU A 1 87 ? -6.855 -7.055 -0.897 1.00 93.75 87 GLU A N 1
ATOM 745 C CA . GLU A 1 87 ? -7.078 -6.114 0.203 1.00 93.75 87 GLU A CA 1
ATOM 746 C C . GLU A 1 87 ? -6.982 -4.669 -0.288 1.00 93.75 87 GLU A C 1
ATOM 748 O O . GLU A 1 87 ? -7.926 -3.901 -0.112 1.00 93.75 87 GLU A O 1
ATOM 753 N N . GLN A 1 88 ? -5.890 -4.316 -0.971 1.00 89.12 88 GLN A N 1
ATOM 754 C CA . GLN A 1 88 ? -5.689 -2.963 -1.490 1.00 89.12 88 GLN A CA 1
ATOM 755 C C . GLN A 1 88 ? -6.839 -2.528 -2.401 1.00 89.12 88 GLN A C 1
ATOM 757 O O . GLN A 1 88 ? -7.374 -1.432 -2.242 1.00 89.12 88 GLN A O 1
ATOM 762 N N . ASN A 1 89 ? -7.264 -3.397 -3.320 1.00 89.19 89 ASN A N 1
ATOM 763 C CA . ASN A 1 89 ? -8.370 -3.104 -4.227 1.00 89.19 89 ASN A CA 1
ATOM 764 C C . ASN A 1 89 ? -9.691 -2.880 -3.488 1.00 89.19 89 ASN A C 1
ATOM 766 O O . ASN A 1 89 ? -10.447 -1.977 -3.847 1.00 89.19 89 ASN A O 1
ATOM 770 N N . VAL A 1 90 ? -9.973 -3.669 -2.452 1.00 92.62 90 VAL A N 1
ATOM 771 C CA . VAL A 1 90 ? -11.180 -3.499 -1.638 1.00 92.62 90 VAL A CA 1
ATOM 772 C C . VAL A 1 90 ? -11.122 -2.192 -0.848 1.00 92.62 90 VAL A C 1
ATOM 774 O O . VAL A 1 90 ? -12.071 -1.414 -0.917 1.00 92.62 90 VAL A O 1
ATOM 777 N N . LEU A 1 91 ? -10.003 -1.893 -0.182 1.00 91.56 91 LEU A N 1
ATOM 778 C CA . LEU A 1 91 ? -9.825 -0.646 0.570 1.00 91.56 91 LEU A CA 1
ATOM 779 C C . LEU A 1 91 ? -9.970 0.595 -0.328 1.00 91.56 91 LEU A C 1
ATOM 781 O O . LEU A 1 91 ? -10.604 1.573 0.072 1.00 91.56 91 LEU A O 1
ATOM 785 N N . MET A 1 92 ? -9.431 0.542 -1.552 1.00 85.75 92 MET A N 1
ATOM 786 C CA . MET A 1 92 ? -9.577 1.613 -2.542 1.00 85.75 92 MET A CA 1
ATOM 787 C C . MET A 1 92 ? -11.032 1.780 -2.992 1.00 85.75 92 MET A C 1
ATOM 789 O O . MET A 1 92 ? -11.547 2.895 -2.982 1.00 85.75 92 MET A O 1
ATOM 793 N N . ARG A 1 93 ? -11.722 0.685 -3.339 1.00 87.81 93 ARG A N 1
ATOM 794 C CA . ARG A 1 93 ? -13.136 0.726 -3.762 1.00 87.81 93 ARG A CA 1
ATOM 795 C C . ARG A 1 93 ? -14.057 1.243 -2.661 1.00 87.81 93 ARG A C 1
ATOM 797 O O . ARG A 1 93 ? -14.994 1.977 -2.944 1.00 87.81 93 ARG A O 1
ATOM 804 N N . MET A 1 94 ? -13.773 0.873 -1.415 1.00 87.19 94 MET A N 1
ATOM 805 C CA . MET A 1 94 ? -14.549 1.282 -0.244 1.00 87.19 94 MET A CA 1
ATOM 806 C C . MET A 1 94 ? -14.196 2.684 0.254 1.00 87.19 94 MET A C 1
ATOM 808 O O . MET A 1 94 ? -14.848 3.169 1.177 1.00 87.19 94 MET A O 1
ATOM 812 N N . LYS A 1 95 ? -13.185 3.335 -0.343 1.00 88.19 95 LYS A N 1
ATOM 813 C CA . LYS A 1 95 ? -12.763 4.696 0.005 1.00 88.19 95 LYS A CA 1
ATOM 814 C C . LYS A 1 95 ? -12.519 4.856 1.507 1.00 88.19 95 LYS A C 1
ATOM 816 O O . LYS A 1 95 ? -12.937 5.824 2.138 1.00 88.19 95 LYS A O 1
ATOM 821 N N . VAL A 1 96 ? -11.824 3.884 2.099 1.00 89.75 96 VAL A N 1
ATOM 822 C CA . VAL A 1 96 ? -11.665 3.810 3.562 1.00 89.75 96 VAL A CA 1
ATOM 823 C C . VAL A 1 96 ? -10.936 5.018 4.160 1.00 89.75 96 VAL A C 1
ATOM 825 O O . VAL A 1 96 ? -11.118 5.323 5.331 1.00 89.75 96 VAL A O 1
ATOM 828 N N . LEU A 1 97 ? -10.125 5.718 3.359 1.00 88.38 97 LEU A N 1
ATOM 829 C CA . LEU A 1 97 ? -9.404 6.921 3.784 1.00 88.38 97 LEU A CA 1
ATOM 830 C C . LEU A 1 97 ? -10.255 8.198 3.711 1.00 88.38 97 LEU A C 1
ATOM 832 O O . LEU A 1 97 ? -9.887 9.184 4.340 1.00 88.38 97 LEU A O 1
ATOM 836 N N . ASP A 1 98 ? -11.374 8.188 2.979 1.00 86.56 98 ASP A N 1
ATOM 837 C CA . ASP A 1 98 ? -12.265 9.353 2.869 1.00 86.56 98 ASP A CA 1
ATOM 838 C C . ASP A 1 98 ? -13.118 9.542 4.127 1.00 86.56 98 ASP A C 1
ATOM 840 O O . ASP A 1 98 ? -13.450 10.668 4.486 1.00 86.56 98 ASP A O 1
ATOM 844 N N . ASN A 1 99 ? -13.447 8.448 4.822 1.00 86.69 99 ASN A N 1
ATOM 845 C CA . ASN A 1 99 ? -14.363 8.452 5.963 1.00 86.69 99 ASN A CA 1
ATOM 846 C C . ASN A 1 99 ? -13.680 7.909 7.233 1.00 86.69 99 ASN A C 1
ATOM 848 O O . ASN A 1 99 ? -13.916 6.757 7.613 1.00 86.69 99 ASN A O 1
ATOM 852 N N . PRO A 1 100 ? -12.846 8.717 7.919 1.00 86.88 100 PRO A N 1
ATOM 853 C CA . PRO A 1 100 ? -12.081 8.276 9.090 1.00 86.88 100 PRO A CA 1
ATOM 854 C C . PRO A 1 100 ? -12.937 8.001 10.336 1.00 86.88 100 PRO A C 1
ATOM 856 O O . PRO A 1 100 ? -12.447 7.356 11.268 1.00 86.88 100 PRO A O 1
ATOM 859 N N . SER A 1 101 ? -14.183 8.490 10.358 1.00 88.50 101 SER A N 1
ATOM 860 C CA . SER A 1 101 ? -15.186 8.197 11.389 1.00 88.50 101 SER A CA 1
ATOM 861 C C . SER A 1 101 ? -15.735 6.776 11.266 1.00 88.50 101 SER A C 1
ATOM 863 O O . SER A 1 101 ? -15.894 6.102 12.275 1.00 88.50 101 SER A O 1
ATOM 865 N N . LYS A 1 102 ? -15.970 6.311 10.034 1.00 94.00 102 LYS A N 1
ATOM 866 C CA . LYS A 1 102 ? -16.533 4.988 9.737 1.00 94.00 102 LYS A CA 1
ATOM 867 C C . LYS A 1 102 ? -15.467 3.897 9.674 1.00 94.00 102 LYS A C 1
ATOM 869 O O . LYS A 1 102 ? -15.718 2.766 10.074 1.00 94.00 102 LYS A O 1
ATOM 874 N N . TRP A 1 103 ? -14.276 4.209 9.166 1.00 95.75 103 TRP A N 1
ATOM 875 C CA . TRP A 1 103 ? -13.208 3.227 8.963 1.00 95.75 103 TRP A CA 1
ATOM 876 C C . TRP A 1 103 ? -12.057 3.432 9.937 1.00 95.75 103 TRP A C 1
ATOM 878 O O . TRP A 1 103 ? -11.547 4.540 10.076 1.00 95.75 103 TRP A O 1
ATOM 888 N N . LEU A 1 104 ? -11.575 2.351 10.557 1.00 94.19 104 LEU A N 1
ATOM 889 C CA . LEU A 1 104 ? -10.359 2.363 11.385 1.00 94.19 104 LEU A CA 1
ATOM 890 C C . LEU A 1 104 ? -9.069 2.265 10.562 1.00 94.19 104 LEU A C 1
ATOM 892 O O . LEU A 1 104 ? -7.976 2.468 11.094 1.00 94.19 104 LEU A O 1
ATOM 896 N N . ASN A 1 105 ? -9.164 1.949 9.271 1.00 93.88 105 ASN A N 1
ATOM 897 C CA . ASN A 1 105 ? -8.022 1.956 8.365 1.00 93.88 105 ASN A CA 1
ATOM 898 C C . ASN A 1 105 ? -7.441 3.383 8.267 1.00 93.88 105 ASN A C 1
ATOM 900 O O . ASN A 1 105 ? -8.173 4.365 8.153 1.00 93.88 105 ASN A O 1
ATOM 904 N N . ARG A 1 106 ? -6.110 3.510 8.353 1.00 87.88 106 ARG A N 1
ATOM 905 C CA . ARG A 1 106 ? -5.399 4.810 8.312 1.00 87.88 106 ARG A CA 1
ATOM 906 C C . ARG A 1 106 ? -4.394 4.932 7.176 1.00 87.88 106 ARG A C 1
ATOM 908 O O . ARG A 1 106 ? -3.889 6.017 6.919 1.00 87.88 106 ARG A O 1
ATOM 915 N N . ASN A 1 107 ? -4.079 3.825 6.518 1.00 87.19 107 ASN A N 1
ATOM 916 C CA . ASN A 1 107 ? -3.274 3.824 5.312 1.00 87.19 107 ASN A CA 1
ATOM 917 C C . ASN A 1 107 ? -3.690 2.667 4.397 1.00 87.19 107 ASN A C 1
ATOM 919 O O . ASN A 1 107 ? -4.322 1.709 4.845 1.00 87.19 107 ASN A O 1
ATOM 923 N N . ILE A 1 108 ? -3.319 2.773 3.125 1.00 85.56 108 ILE A N 1
ATOM 924 C CA . ILE A 1 108 ? -3.405 1.710 2.125 1.00 85.56 108 ILE A CA 1
ATOM 925 C C . ILE A 1 108 ? -2.001 1.563 1.540 1.00 85.56 108 ILE A C 1
ATOM 927 O O . ILE A 1 108 ? -1.573 2.406 0.757 1.00 85.56 108 ILE A O 1
ATOM 931 N N . ASN A 1 109 ? -1.256 0.531 1.948 1.00 78.06 109 ASN A N 1
ATOM 932 C CA . ASN A 1 109 ? 0.104 0.265 1.453 1.00 78.06 109 ASN A CA 1
ATOM 933 C C . ASN A 1 109 ? 1.048 1.492 1.523 1.00 78.06 109 ASN A C 1
ATOM 935 O O . ASN A 1 109 ? 1.757 1.812 0.572 1.00 78.06 109 ASN A O 1
ATOM 939 N N . GLY A 1 110 ? 1.002 2.230 2.638 1.00 70.25 110 GLY A N 1
ATOM 940 C CA . GLY A 1 110 ? 1.789 3.456 2.835 1.00 70.25 110 GLY A CA 1
ATOM 941 C C . GLY A 1 110 ? 1.148 4.745 2.301 1.00 70.25 110 GLY A C 1
ATOM 942 O O . GLY A 1 110 ? 1.652 5.828 2.587 1.00 70.25 110 GLY A O 1
ATOM 943 N N . VAL A 1 111 ? 0.017 4.669 1.592 1.00 71.12 111 VAL A N 1
ATOM 944 C CA . VAL A 1 111 ? -0.772 5.843 1.185 1.00 71.12 111 VAL A CA 1
ATOM 945 C C . VAL A 1 111 ? -1.687 6.274 2.332 1.00 71.12 111 VAL A C 1
ATOM 947 O O . VAL A 1 111 ? -2.469 5.466 2.819 1.00 71.12 111 VAL A O 1
ATOM 950 N N . ILE A 1 112 ? -1.594 7.534 2.765 1.00 65.38 112 ILE A N 1
ATOM 951 C CA . ILE A 1 112 ? -2.261 8.047 3.983 1.00 65.38 112 ILE A CA 1
ATOM 952 C C . ILE A 1 112 ? -3.513 8.890 3.658 1.00 65.38 112 ILE A C 1
ATOM 954 O O . ILE A 1 112 ? -4.359 9.107 4.516 1.00 65.38 112 ILE A O 1
ATOM 958 N N . SER A 1 113 ? -3.667 9.346 2.411 1.00 65.38 113 SER A N 1
ATOM 959 C CA . SER A 1 113 ? -4.743 10.251 1.983 1.00 65.38 113 SER A CA 1
ATOM 960 C C . SER A 1 113 ? -5.320 9.825 0.636 1.00 65.38 113 SER A C 1
ATOM 962 O O . SER A 1 113 ? -4.575 9.436 -0.263 1.00 65.38 113 SER A O 1
ATOM 964 N N . SER A 1 114 ? -6.638 9.944 0.478 1.00 57.78 114 SER A N 1
ATOM 965 C CA . SER A 1 114 ? -7.350 9.670 -0.775 1.00 57.78 114 SER A CA 1
ATOM 966 C C . SER A 1 114 ? -6.951 10.594 -1.925 1.00 57.78 114 SER A C 1
ATOM 968 O O . SER A 1 114 ? -6.858 10.131 -3.060 1.00 57.78 114 SER A O 1
ATOM 970 N N . LYS A 1 115 ? -6.580 11.853 -1.639 1.00 53.97 115 LYS A N 1
ATOM 971 C CA . LYS A 1 115 ? -6.005 12.785 -2.633 1.00 53.97 115 LYS A CA 1
ATOM 972 C C . LYS A 1 115 ? -4.713 12.241 -3.257 1.00 53.97 115 LYS A C 1
ATOM 974 O O . LYS A 1 115 ? -4.363 12.594 -4.376 1.00 53.97 115 LYS A O 1
ATOM 979 N N . SER A 1 116 ? -4.013 11.353 -2.549 1.00 51.19 116 SER A N 1
ATOM 980 C CA . SER A 1 116 ? -2.807 10.678 -3.034 1.00 51.19 116 SER A CA 1
ATOM 981 C C . SER A 1 116 ? -3.106 9.380 -3.804 1.00 51.19 116 SER A C 1
ATOM 983 O O . SER A 1 116 ? -2.226 8.872 -4.499 1.00 51.19 116 SER A O 1
ATOM 985 N N . VAL A 1 117 ? -4.326 8.831 -3.701 1.00 50.00 117 VAL A N 1
ATOM 986 C CA . VAL A 1 117 ? -4.742 7.582 -4.373 1.00 50.00 117 VAL A CA 1
ATOM 987 C C . VAL A 1 117 ? -4.965 7.811 -5.871 1.00 50.00 117 VAL A C 1
ATOM 989 O O . VAL A 1 117 ? -4.609 6.947 -6.671 1.00 50.00 117 VAL A O 1
ATOM 992 N N . GLU A 1 118 ? -5.447 8.993 -6.271 1.00 45.50 118 GLU A N 1
ATOM 993 C CA . GLU A 1 118 ? -5.611 9.377 -7.685 1.00 45.50 118 GLU A CA 1
ATOM 994 C C . GLU A 1 118 ? -4.281 9.317 -8.463 1.00 45.50 118 GLU A C 1
ATOM 996 O O . GLU A 1 118 ? -4.231 8.808 -9.583 1.00 45.50 118 GLU A O 1
ATOM 1001 N N . GLY A 1 119 ? -3.169 9.713 -7.832 1.00 44.97 119 GLY A N 1
ATOM 1002 C CA . GLY A 1 119 ? -1.822 9.562 -8.398 1.00 44.97 119 GLY A CA 1
ATOM 1003 C C . GLY A 1 119 ? -1.290 8.119 -8.394 1.00 44.97 119 GLY A C 1
ATOM 1004 O O . GLY A 1 119 ? -0.470 7.760 -9.239 1.00 44.97 119 GLY A O 1
ATOM 1005 N N . PHE A 1 120 ? -1.760 7.266 -7.477 1.00 45.75 120 PHE A N 1
ATOM 1006 C CA . PHE A 1 120 ? -1.349 5.859 -7.369 1.00 45.75 120 PHE A CA 1
ATOM 1007 C C . PHE A 1 120 ? -2.045 4.967 -8.414 1.00 45.75 120 PHE A C 1
ATOM 1009 O O . PHE A 1 120 ? -1.417 4.075 -8.987 1.00 45.75 120 PHE A O 1
ATOM 1016 N N . LEU A 1 121 ? -3.312 5.252 -8.740 1.00 42.56 121 LEU A N 1
ATOM 1017 C CA . LEU A 1 121 ? -4.060 4.581 -9.815 1.00 42.56 121 LEU A CA 1
ATOM 1018 C C . LEU A 1 121 ? -3.422 4.805 -11.200 1.00 42.56 121 LEU A C 1
ATOM 1020 O O . LEU A 1 121 ? -3.419 3.890 -12.026 1.00 42.56 121 LEU A O 1
ATOM 1024 N N . TRP A 1 122 ? -2.784 5.962 -11.426 1.00 40.06 122 TRP A N 1
ATOM 1025 C CA . TRP A 1 122 ? -2.002 6.239 -12.642 1.00 40.06 122 TRP A CA 1
ATOM 1026 C C . TRP A 1 122 ? -0.738 5.362 -12.757 1.00 40.06 122 TRP A C 1
ATOM 1028 O O . TRP A 1 122 ? -0.317 4.988 -13.855 1.00 40.06 122 TRP A O 1
ATOM 1038 N N . ASN A 1 123 ? -0.159 4.970 -11.617 1.00 42.03 123 ASN A N 1
ATOM 1039 C CA . ASN A 1 123 ? 1.052 4.150 -11.557 1.00 42.03 123 ASN A CA 1
ATOM 1040 C C . ASN A 1 123 ? 0.770 2.640 -11.615 1.00 42.03 123 ASN A C 1
ATOM 1042 O O . ASN A 1 123 ? 1.571 1.907 -12.186 1.00 42.03 123 ASN A O 1
ATOM 1046 N N . ASN A 1 124 ? -0.370 2.166 -11.101 1.00 40.28 124 ASN A N 1
ATOM 1047 C CA . ASN A 1 124 ? -0.705 0.733 -11.111 1.00 40.28 124 ASN A CA 1
ATOM 1048 C C . ASN A 1 124 ? -1.334 0.240 -12.429 1.00 40.28 124 ASN A C 1
ATOM 1050 O O . ASN A 1 124 ? -1.189 -0.935 -12.764 1.00 40.28 124 ASN A O 1
ATOM 1054 N N . GLY A 1 125 ? -1.990 1.118 -13.201 1.00 36.16 125 GLY A N 1
ATOM 1055 C CA . GLY A 1 125 ? -2.400 0.823 -14.586 1.00 36.16 125 GLY A CA 1
ATOM 1056 C C . GLY A 1 125 ? -1.220 0.819 -15.564 1.00 36.16 125 GLY A C 1
ATOM 1057 O O . GLY A 1 125 ? -1.245 0.138 -16.586 1.00 36.16 125 GLY A O 1
ATOM 1058 N N . SER A 1 126 ? -0.135 1.493 -15.187 1.00 40.75 126 SER A N 1
ATOM 1059 C CA . SER A 1 126 ? 1.171 1.379 -15.821 1.00 40.75 126 SER A CA 1
ATOM 1060 C C . SER A 1 126 ? 1.885 0.141 -15.278 1.00 40.75 126 SER A C 1
ATOM 1062 O O . SER A 1 126 ? 2.967 0.240 -14.696 1.00 40.75 126 SER A O 1
ATOM 1064 N N . LYS A 1 127 ? 1.308 -1.060 -15.467 1.00 39.38 127 LYS A N 1
ATOM 1065 C CA . LYS A 1 127 ? 2.147 -2.266 -15.484 1.00 39.38 127 LYS A CA 1
ATOM 1066 C C . LYS A 1 127 ? 3.276 -1.926 -16.427 1.00 39.38 127 LYS A C 1
ATOM 1068 O O . LYS A 1 127 ? 3.007 -1.620 -17.583 1.00 39.38 127 LYS A O 1
ATOM 1073 N N . ASN A 1 128 ? 4.491 -1.890 -15.893 1.00 38.59 128 ASN A N 1
ATOM 1074 C CA . ASN A 1 128 ? 5.703 -1.652 -16.641 1.00 38.59 128 ASN A CA 1
ATOM 1075 C C . ASN A 1 128 ? 5.626 -2.414 -17.970 1.00 38.59 128 ASN A C 1
ATOM 1077 O O . ASN A 1 128 ? 5.994 -3.588 -18.035 1.00 38.59 128 ASN A O 1
ATOM 1081 N N . ILE A 1 129 ? 5.224 -1.731 -19.044 1.00 37.06 129 ILE A N 1
ATOM 1082 C CA . ILE A 1 129 ? 5.751 -2.008 -20.364 1.00 37.06 129 ILE A CA 1
ATOM 1083 C C . ILE A 1 129 ? 7.206 -1.592 -20.199 1.00 37.06 129 ILE A C 1
ATOM 1085 O O . ILE A 1 129 ? 7.609 -0.464 -20.470 1.00 37.06 129 ILE A O 1
ATOM 1089 N N . ARG A 1 130 ? 7.982 -2.506 -19.602 1.00 38.62 130 ARG A N 1
ATOM 1090 C CA . ARG A 1 130 ? 9.419 -2.591 -19.765 1.00 38.62 130 ARG A CA 1
ATOM 1091 C C . ARG A 1 130 ? 9.579 -2.694 -21.269 1.00 38.62 130 ARG A C 1
ATOM 1093 O O . ARG A 1 130 ? 9.534 -3.790 -21.819 1.00 38.62 130 ARG A O 1
ATOM 1100 N N . SER A 1 131 ? 9.702 -1.559 -21.948 1.00 36.47 131 SER A N 1
ATOM 1101 C CA . SER A 1 131 ? 10.296 -1.578 -23.266 1.00 36.47 131 SER A CA 1
ATOM 1102 C C . SER A 1 131 ? 11.683 -2.172 -23.037 1.00 36.47 131 SER A C 1
ATOM 1104 O O . SER A 1 131 ? 12.547 -1.570 -22.402 1.00 36.47 131 SER A O 1
ATOM 1106 N N . LYS A 1 132 ? 11.881 -3.414 -23.488 1.00 40.16 132 LYS A N 1
ATOM 1107 C CA . LYS A 1 132 ? 13.165 -4.133 -23.437 1.00 40.16 132 LYS A CA 1
ATOM 1108 C C . LYS A 1 132 ? 14.255 -3.447 -24.278 1.00 40.16 132 LYS A C 1
ATOM 1110 O O . LYS A 1 132 ? 15.331 -3.992 -24.470 1.00 40.16 132 LYS A O 1
ATOM 1115 N N . THR A 1 133 ? 13.994 -2.246 -24.782 1.00 37.31 133 THR A N 1
ATOM 1116 C CA . THR A 1 133 ? 14.840 -1.517 -25.715 1.00 37.31 133 THR A CA 1
ATOM 1117 C C . THR A 1 133 ? 14.844 -0.033 -25.352 1.00 37.31 133 THR A C 1
ATOM 1119 O O . THR A 1 133 ? 14.280 0.807 -26.052 1.00 37.31 133 THR A O 1
ATOM 1122 N N . CYS A 1 134 ? 15.457 0.302 -24.220 1.00 35.22 134 CYS A N 1
ATOM 1123 C CA . CYS A 1 134 ? 15.937 1.647 -23.899 1.00 35.22 134 CYS A CA 1
ATOM 1124 C C . CYS A 1 134 ? 17.311 1.505 -23.218 1.00 35.22 134 CYS A C 1
ATOM 1126 O O . CYS A 1 134 ? 17.505 0.568 -22.445 1.00 35.22 134 CYS A O 1
ATOM 1128 N N . PRO A 1 135 ? 18.291 2.360 -23.550 1.00 37.03 135 PRO A N 1
ATOM 1129 C CA . PRO A 1 135 ? 19.701 1.999 -23.484 1.00 37.03 135 PRO A CA 1
ATOM 1130 C C . PRO A 1 135 ? 20.253 2.060 -22.053 1.00 37.03 135 PRO A C 1
ATOM 1132 O O . PRO A 1 135 ? 20.336 3.133 -21.458 1.00 37.03 135 PRO A O 1
ATOM 1135 N N . GLY A 1 136 ? 20.690 0.904 -21.551 1.00 37.41 136 GLY A N 1
ATOM 1136 C CA . GLY A 1 136 ? 21.637 0.782 -20.443 1.00 37.41 136 GLY A CA 1
ATOM 1137 C C . GLY A 1 136 ? 21.031 0.702 -19.039 1.00 37.41 136 GLY A C 1
ATOM 1138 O O . GLY A 1 136 ? 20.212 1.523 -18.629 1.00 37.41 136 GLY A O 1
ATOM 1139 N N . GLU A 1 137 ? 21.535 -0.256 -18.261 1.00 35.25 137 GLU A N 1
ATOM 1140 C CA . GLU A 1 137 ? 21.131 -0.606 -16.887 1.00 35.25 137 GLU A CA 1
ATOM 1141 C C . GLU A 1 137 ? 21.356 0.502 -15.837 1.00 35.25 137 GLU A C 1
ATOM 1143 O O . GLU A 1 137 ? 20.950 0.366 -14.687 1.00 35.25 137 GLU A O 1
ATOM 1148 N N . ASN A 1 138 ? 21.939 1.641 -16.221 1.00 37.81 138 ASN A N 1
ATOM 1149 C CA . ASN A 1 138 ? 22.334 2.709 -15.298 1.00 37.81 138 ASN A CA 1
ATOM 1150 C C . ASN A 1 138 ? 21.551 4.024 -15.445 1.00 37.81 138 ASN A C 1
ATOM 1152 O O . ASN A 1 138 ? 21.887 5.024 -14.802 1.00 37.81 138 ASN A O 1
ATOM 1156 N N . TRP A 1 139 ? 20.470 4.058 -16.231 1.00 36.84 139 TRP A N 1
ATOM 1157 C CA . TRP A 1 139 ? 19.661 5.272 -16.359 1.00 36.84 139 TRP A CA 1
ATOM 1158 C C . TRP A 1 139 ? 18.644 5.416 -15.217 1.00 36.84 139 TRP A C 1
ATOM 1160 O O . TRP A 1 139 ? 17.467 5.082 -15.341 1.00 36.84 139 TRP A O 1
ATOM 1170 N N . LYS A 1 140 ? 19.071 6.002 -14.094 1.00 40.72 140 LYS A N 1
ATOM 1171 C CA . LYS A 1 140 ? 18.165 6.382 -12.996 1.00 40.72 140 LYS A CA 1
ATOM 1172 C C . LYS A 1 140 ? 17.382 7.652 -13.345 1.00 40.72 140 LYS A C 1
ATOM 1174 O O . LYS A 1 140 ? 17.760 8.759 -12.961 1.00 40.72 140 LYS A O 1
ATOM 1179 N N . ARG A 1 141 ? 16.284 7.518 -14.094 1.00 37.34 141 ARG A N 1
ATOM 1180 C CA . ARG A 1 141 ? 15.326 8.620 -14.281 1.00 37.34 141 ARG A CA 1
ATOM 1181 C C . ARG A 1 141 ? 14.517 8.793 -12.988 1.00 37.34 141 ARG A C 1
ATOM 1183 O O . ARG A 1 141 ? 13.834 7.869 -12.570 1.00 37.34 141 ARG A O 1
ATOM 1190 N N . GLY A 1 142 ? 14.593 9.973 -12.367 1.00 45.31 142 GLY A N 1
ATOM 1191 C CA . GLY A 1 142 ? 13.675 10.357 -11.285 1.00 45.31 142 GLY A CA 1
ATOM 1192 C C . GLY A 1 142 ? 14.042 9.895 -9.872 1.00 45.31 142 GLY A C 1
ATOM 1193 O O . GLY A 1 142 ? 13.149 9.701 -9.056 1.00 45.31 142 GLY A O 1
ATOM 1194 N N . LEU A 1 143 ? 15.331 9.757 -9.538 1.00 47.62 143 LEU A N 1
ATOM 1195 C CA . LEU A 1 143 ? 15.728 9.721 -8.125 1.00 47.62 143 LEU A CA 1
ATOM 1196 C C . LEU A 1 143 ? 15.236 11.007 -7.446 1.00 47.62 143 LEU A C 1
ATOM 1198 O O . LEU A 1 143 ? 15.671 12.103 -7.811 1.00 47.62 143 LEU A O 1
ATOM 1202 N N . TYR A 1 144 ? 14.329 10.869 -6.477 1.00 51.69 144 TYR A N 1
ATOM 1203 C CA . TYR A 1 144 ? 13.911 11.969 -5.617 1.00 51.69 144 TYR A CA 1
ATOM 1204 C C . TYR A 1 144 ? 15.149 12.501 -4.895 1.00 51.69 144 TYR A C 1
ATOM 1206 O O . TYR A 1 144 ? 15.677 11.872 -3.981 1.00 51.69 144 TYR A O 1
ATOM 1214 N N . LEU A 1 145 ? 15.652 13.645 -5.362 1.00 57.31 145 LEU A N 1
ATOM 1215 C CA . LEU A 1 145 ? 16.777 14.309 -4.723 1.00 57.31 145 LEU A CA 1
ATOM 1216 C C . LEU A 1 145 ? 16.335 14.774 -3.340 1.00 57.31 145 LEU A C 1
ATOM 1218 O O . LEU A 1 145 ? 15.298 15.430 -3.208 1.00 57.31 145 LEU A O 1
ATOM 1222 N N . ASN A 1 146 ? 17.132 14.459 -2.325 1.00 67.69 146 ASN A N 1
ATOM 1223 C CA . ASN A 1 146 ? 16.898 14.984 -0.987 1.00 67.69 146 ASN A CA 1
ATOM 1224 C C . ASN A 1 146 ? 17.096 16.514 -0.963 1.00 67.69 146 ASN A C 1
ATOM 1226 O O . ASN A 1 146 ? 17.723 17.095 -1.858 1.00 67.69 146 ASN A O 1
ATOM 1230 N N . GLU A 1 147 ? 16.566 17.176 0.067 1.00 71.31 147 GLU A N 1
ATOM 1231 C CA . GLU A 1 147 ? 16.645 18.637 0.246 1.00 71.31 147 GLU A CA 1
ATOM 1232 C C . GLU A 1 147 ? 18.086 19.156 0.081 1.00 71.31 147 GLU A C 1
ATOM 1234 O O . GLU A 1 147 ? 18.358 20.113 -0.643 1.00 71.31 147 GLU A O 1
ATOM 1239 N N . LYS A 1 148 ? 19.050 18.445 0.681 1.00 77.12 148 LYS A N 1
ATOM 1240 C CA . LYS A 1 148 ? 20.478 18.786 0.660 1.00 77.12 148 LYS A CA 1
ATOM 1241 C C . LYS A 1 148 ? 21.067 18.738 -0.755 1.00 77.12 148 LYS A C 1
ATOM 1243 O O . LYS A 1 148 ? 21.845 19.612 -1.134 1.00 77.12 148 LYS A O 1
ATOM 1248 N N . GLN A 1 149 ? 20.687 17.750 -1.562 1.00 73.50 149 GLN A N 1
ATOM 1249 C CA . GLN A 1 149 ? 21.109 17.595 -2.956 1.00 73.50 149 GLN A CA 1
ATOM 1250 C C . GLN A 1 149 ? 20.479 18.659 -3.858 1.00 73.50 149 GLN A C 1
ATOM 1252 O O . GLN A 1 149 ? 21.170 19.203 -4.725 1.00 73.50 149 GLN A O 1
ATOM 1257 N N . LYS A 1 150 ? 19.197 18.987 -3.643 1.00 75.19 150 LYS A N 1
ATOM 1258 C CA . LYS A 1 150 ? 18.521 20.090 -4.345 1.00 75.19 150 LYS A CA 1
ATOM 1259 C C . LYS A 1 150 ? 19.213 21.420 -4.054 1.00 75.19 150 LYS A C 1
ATOM 1261 O O . LYS A 1 150 ? 19.574 22.134 -4.990 1.00 75.19 150 LYS A O 1
ATOM 1266 N N . ASN A 1 151 ? 19.500 21.695 -2.783 1.00 79.50 151 ASN A N 1
ATOM 1267 C CA . ASN A 1 151 ? 20.183 22.914 -2.354 1.00 79.50 151 ASN A CA 1
ATOM 1268 C C . ASN A 1 151 ? 21.610 22.994 -2.900 1.00 79.50 151 ASN A C 1
ATOM 1270 O O . ASN A 1 151 ? 22.010 24.039 -3.406 1.00 79.50 151 ASN A O 1
ATOM 1274 N N . LYS A 1 152 ? 22.357 21.881 -2.916 1.00 86.38 152 LYS A N 1
ATOM 1275 C CA . LYS A 1 152 ? 23.694 21.830 -3.528 1.00 86.38 152 LYS A CA 1
ATOM 1276 C C . LYS A 1 152 ? 23.647 22.172 -5.020 1.00 86.38 152 LYS A C 1
ATOM 1278 O O . LYS A 1 152 ? 24.407 23.024 -5.466 1.00 86.38 152 LYS A O 1
ATOM 1283 N N . ARG A 1 153 ? 22.724 21.570 -5.781 1.00 78.75 153 ARG A N 1
ATOM 1284 C CA . ARG A 1 153 ? 22.534 21.881 -7.211 1.00 78.75 153 ARG A CA 1
ATOM 1285 C C . ARG A 1 153 ? 22.133 23.336 -7.441 1.00 78.75 153 ARG A C 1
ATOM 1287 O O . ARG A 1 153 ? 22.697 23.975 -8.324 1.00 78.75 153 ARG A O 1
ATOM 1294 N N . SER A 1 154 ? 21.200 23.852 -6.643 1.00 83.12 154 SER A N 1
ATOM 1295 C CA . SER A 1 154 ? 20.754 25.247 -6.711 1.00 83.12 154 SER A CA 1
ATOM 1296 C C . SER A 1 154 ? 21.911 26.215 -6.450 1.00 83.12 154 SER A C 1
ATOM 1298 O O . SER A 1 154 ? 22.155 27.125 -7.240 1.00 83.12 154 SER A O 1
ATOM 1300 N N . ASN A 1 155 ? 22.710 25.960 -5.413 1.00 85.38 155 ASN A N 1
ATOM 1301 C CA . ASN A 1 155 ? 23.869 26.783 -5.075 1.00 85.38 155 ASN A CA 1
ATOM 1302 C C . ASN A 1 155 ? 24.948 26.741 -6.168 1.00 85.38 155 ASN A C 1
ATOM 1304 O O . ASN A 1 155 ? 25.473 27.787 -6.544 1.00 85.38 155 ASN A O 1
ATOM 1308 N N . THR A 1 156 ? 25.233 25.569 -6.743 1.00 84.31 156 THR A N 1
ATOM 1309 C CA . THR A 1 156 ? 26.171 25.454 -7.873 1.00 84.31 156 THR A CA 1
ATOM 1310 C C . THR A 1 156 ? 25.662 26.169 -9.128 1.00 84.31 156 THR A C 1
ATOM 1312 O O . THR A 1 156 ? 26.455 26.773 -9.846 1.00 84.31 156 THR A O 1
ATOM 1315 N N . ALA A 1 157 ? 24.354 26.143 -9.401 1.00 81.94 157 ALA A N 1
ATOM 1316 C CA . ALA A 1 157 ? 23.773 26.867 -10.531 1.00 81.94 157 ALA A CA 1
ATOM 1317 C C . ALA A 1 157 ? 23.901 28.389 -10.351 1.00 81.94 157 ALA A C 1
ATOM 1319 O O . ALA A 1 157 ? 24.350 29.071 -11.270 1.00 81.94 157 ALA A O 1
ATOM 1320 N N . LYS A 1 158 ? 23.619 28.903 -9.143 1.00 84.06 158 LYS A N 1
ATOM 1321 C CA . LYS A 1 158 ? 23.767 30.330 -8.796 1.00 84.06 158 LYS A CA 1
ATOM 1322 C C . LYS A 1 158 ? 25.195 30.850 -8.985 1.00 84.06 158 LYS A C 1
ATOM 1324 O O . LYS A 1 158 ? 25.392 32.013 -9.328 1.00 84.06 158 LYS A O 1
ATOM 1329 N N . GLN A 1 159 ? 26.199 29.995 -8.784 1.00 83.56 159 GLN A N 1
ATOM 1330 C CA . GLN A 1 159 ? 27.608 30.337 -9.003 1.00 83.56 159 GLN A CA 1
ATOM 1331 C C . GLN A 1 159 ? 27.987 30.481 -10.484 1.00 83.56 159 GLN A C 1
ATOM 1333 O O . GLN A 1 159 ? 29.061 30.992 -10.768 1.00 83.56 159 GLN A O 1
ATOM 1338 N N . LYS A 1 160 ? 27.135 30.051 -11.423 1.00 82.75 160 LYS A N 1
ATOM 1339 C CA . LYS A 1 160 ? 27.404 30.086 -12.872 1.00 82.75 160 LYS A CA 1
ATOM 1340 C C . LYS A 1 160 ? 26.441 30.991 -13.647 1.00 82.75 160 LYS A C 1
ATOM 1342 O O . LYS A 1 160 ? 26.405 30.940 -14.872 1.00 82.75 160 LYS A O 1
ATOM 1347 N N . THR A 1 161 ? 25.655 31.803 -12.947 1.00 80.19 161 THR A N 1
ATOM 1348 C CA . THR A 1 161 ? 24.682 32.745 -13.522 1.00 80.19 161 THR A CA 1
ATOM 1349 C C . THR A 1 161 ? 25.133 34.195 -13.366 1.00 80.19 161 THR A C 1
ATOM 1351 O O . THR A 1 161 ? 25.883 34.525 -12.448 1.00 80.19 161 THR A O 1
ATOM 1354 N N . GLY A 1 162 ? 24.652 35.069 -14.256 1.00 85.56 162 GLY A N 1
ATOM 1355 C CA . GLY A 1 162 ? 25.007 36.491 -14.255 1.00 85.56 162 GLY A CA 1
ATOM 1356 C C . GLY A 1 162 ? 26.505 36.708 -14.466 1.00 85.56 162 GLY A C 1
ATOM 1357 O O . GLY A 1 162 ? 27.141 35.940 -15.186 1.00 85.56 162 GLY A O 1
ATOM 1358 N N . SER A 1 163 ? 27.073 37.706 -13.785 1.00 82.00 163 SER A N 1
ATOM 1359 C CA . SER A 1 163 ? 28.492 38.090 -13.870 1.00 82.00 163 SER A CA 1
ATOM 1360 C C . SER A 1 163 ? 29.487 36.995 -13.483 1.00 82.00 163 SER A C 1
ATOM 1362 O O . SER A 1 163 ? 30.655 37.079 -13.847 1.00 82.00 163 SER A O 1
ATOM 1364 N N . LYS A 1 164 ? 29.037 35.942 -12.789 1.00 83.56 164 LYS A N 1
ATOM 1365 C CA . LYS A 1 164 ? 29.872 34.786 -12.431 1.00 83.56 164 LYS A CA 1
ATOM 1366 C C . LYS A 1 164 ? 29.996 33.758 -13.559 1.00 83.56 164 LYS A C 1
ATOM 1368 O O . LYS A 1 164 ? 30.810 32.843 -13.468 1.00 83.56 164 LYS A O 1
ATOM 1373 N N . ASN A 1 165 ? 29.191 33.871 -14.617 1.00 85.56 165 ASN A N 1
ATOM 1374 C CA . ASN A 1 165 ? 29.354 33.041 -15.804 1.00 85.56 165 ASN A CA 1
ATOM 1375 C C . ASN A 1 165 ? 30.640 33.469 -16.548 1.00 85.56 165 ASN A C 1
ATOM 1377 O O . ASN A 1 165 ? 30.736 34.636 -16.922 1.00 85.56 165 ASN A O 1
ATOM 1381 N N . PRO A 1 166 ? 31.592 32.561 -16.847 1.00 83.69 166 PRO A N 1
ATOM 1382 C CA . PRO A 1 166 ? 32.812 32.885 -17.603 1.00 83.69 166 PRO A CA 1
ATOM 1383 C C . PRO A 1 166 ? 32.582 33.538 -18.977 1.00 83.69 166 PRO A C 1
ATOM 1385 O O . PRO A 1 166 ? 33.498 34.148 -19.541 1.00 83.69 166 PRO A O 1
ATOM 1388 N N . PHE A 1 167 ? 31.369 33.391 -19.516 1.00 85.38 167 PHE A N 1
ATOM 1389 C CA . PHE A 1 167 ? 30.922 33.970 -20.781 1.00 85.38 167 PHE A CA 1
ATOM 1390 C C .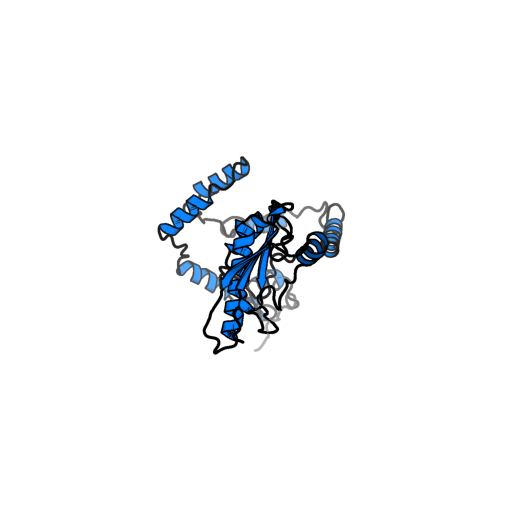 PHE A 1 167 ? 30.014 35.200 -20.615 1.00 85.38 167 PHE A C 1
ATOM 1392 O O . PHE A 1 167 ? 29.493 35.704 -21.607 1.00 85.38 167 PHE A O 1
ATOM 1399 N N . TYR A 1 168 ? 29.810 35.712 -19.397 1.00 86.50 168 TYR A N 1
ATOM 1400 C CA . TYR A 1 168 ? 29.009 36.918 -19.179 1.00 86.50 168 TYR A CA 1
ATOM 1401 C C . TYR A 1 168 ? 29.644 38.130 -19.868 1.00 86.50 168 TYR A C 1
ATOM 1403 O O . TYR A 1 168 ? 30.837 38.380 -19.718 1.00 86.50 168 TYR A O 1
ATOM 1411 N N . GLY A 1 169 ? 28.853 38.858 -20.659 1.00 83.31 169 GLY A N 1
ATOM 1412 C CA . GLY A 1 169 ? 29.313 40.025 -21.420 1.00 83.31 169 GLY A CA 1
ATOM 1413 C C . GLY A 1 169 ? 30.201 39.714 -22.633 1.00 83.31 169 GLY A C 1
ATOM 1414 O O . GLY A 1 169 ? 30.497 40.619 -23.409 1.00 83.31 169 GLY A O 1
ATOM 1415 N N . LYS A 1 170 ? 30.594 38.454 -22.858 1.00 88.25 170 LYS A N 1
ATOM 1416 C CA . LYS A 1 170 ? 31.387 38.058 -24.029 1.00 88.25 170 LYS A CA 1
ATOM 1417 C C . LYS A 1 170 ? 30.468 37.750 -25.209 1.00 88.25 170 LYS A C 1
ATOM 1419 O O . LYS A 1 170 ? 29.503 37.000 -25.076 1.00 88.25 170 LYS A O 1
ATOM 1424 N N . LYS A 1 171 ? 30.787 38.294 -26.386 1.00 85.88 171 LYS A N 1
ATOM 1425 C CA . LYS A 1 171 ? 30.135 37.940 -27.656 1.00 85.88 171 LYS A CA 1
ATOM 1426 C C . LYS A 1 171 ? 31.035 36.974 -28.426 1.00 85.88 171 LYS A C 1
ATOM 1428 O O . LYS A 1 171 ? 32.248 37.155 -28.462 1.00 85.88 171 LYS A O 1
ATOM 1433 N N . HIS A 1 172 ? 30.450 35.951 -29.044 1.00 81.88 172 HIS A N 1
ATOM 1434 C CA . HIS A 1 172 ? 31.184 35.120 -30.001 1.00 81.88 172 HIS A CA 1
ATOM 1435 C C . HIS A 1 172 ? 31.615 35.965 -31.207 1.00 81.88 172 HIS A C 1
ATOM 1437 O O . HIS A 1 172 ? 30.861 36.846 -31.626 1.00 81.88 172 HIS A O 1
ATOM 1443 N N . SER A 1 173 ? 32.794 35.680 -31.770 1.00 89.88 173 SER A N 1
ATOM 1444 C CA . SER A 1 173 ? 33.231 36.297 -33.026 1.00 89.88 173 SER A CA 1
ATOM 1445 C C . SER A 1 173 ? 32.273 35.944 -34.164 1.00 89.88 173 SER A C 1
ATOM 1447 O O . SER A 1 173 ? 31.655 34.874 -34.152 1.00 89.88 173 SER A O 1
ATOM 1449 N N . GLU A 1 174 ? 32.160 36.820 -35.163 1.00 87.62 174 GLU A N 1
ATOM 1450 C CA . GLU A 1 174 ? 31.301 36.582 -36.332 1.00 87.62 174 GLU A CA 1
ATOM 1451 C C . GLU A 1 174 ? 31.690 35.302 -37.079 1.00 87.62 174 GLU A C 1
ATOM 1453 O O . GLU A 1 174 ? 30.826 34.532 -37.493 1.00 87.62 174 GLU A O 1
ATOM 1458 N N . GLU A 1 175 ? 32.985 34.988 -37.142 1.00 85.44 175 GLU A N 1
ATOM 1459 C CA . GLU A 1 175 ? 33.472 33.731 -37.711 1.00 85.44 175 GLU A CA 1
ATOM 1460 C C . GLU A 1 175 ? 32.959 32.503 -36.934 1.00 85.44 175 GLU A C 1
ATOM 1462 O O . GLU A 1 175 ? 32.500 31.524 -37.527 1.00 85.44 175 GLU A O 1
ATOM 1467 N N . THR A 1 176 ? 32.961 32.560 -35.598 1.00 85.19 176 THR A N 1
ATOM 1468 C CA . THR A 1 176 ? 32.450 31.471 -34.747 1.00 85.19 176 THR A CA 1
ATOM 1469 C C . THR A 1 176 ? 30.937 31.327 -34.886 1.00 85.19 176 THR A C 1
ATOM 1471 O O . THR A 1 176 ? 30.429 30.209 -34.990 1.00 85.19 176 THR A O 1
ATOM 1474 N N . LYS A 1 177 ? 30.206 32.447 -34.937 1.00 87.62 177 LYS A N 1
ATOM 1475 C CA . LYS A 1 177 ? 28.759 32.441 -35.194 1.00 87.62 177 LYS A CA 1
ATOM 1476 C C . LYS A 1 177 ? 28.447 31.815 -36.549 1.00 87.62 177 LYS A C 1
ATOM 1478 O O . LYS A 1 177 ? 27.545 30.985 -36.627 1.00 87.62 177 LYS A O 1
ATOM 1483 N N . LYS A 1 178 ? 29.227 32.143 -37.585 1.00 88.38 178 LYS A N 1
ATOM 1484 C CA . LYS A 1 178 ? 29.082 31.571 -38.928 1.00 88.38 178 LYS A CA 1
ATOM 1485 C C . LYS A 1 178 ? 29.331 30.062 -38.922 1.00 88.38 178 LYS A C 1
ATOM 1487 O O . LYS A 1 178 ? 28.501 29.327 -39.439 1.00 88.38 178 LYS A O 1
ATOM 1492 N N . LYS A 1 179 ? 30.384 29.576 -38.250 1.00 89.31 179 LYS A N 1
ATOM 1493 C CA . LYS A 1 179 ? 30.664 28.130 -38.107 1.00 89.31 179 LYS A CA 1
ATOM 1494 C C . LYS A 1 179 ? 29.530 27.377 -37.398 1.00 89.31 179 LYS A C 1
ATOM 1496 O O . LYS A 1 179 ? 29.091 26.335 -37.879 1.00 89.31 179 LYS A O 1
ATOM 1501 N N . ILE A 1 180 ? 29.014 27.916 -36.288 1.00 84.44 180 ILE A N 1
ATOM 1502 C CA . ILE A 1 180 ? 27.874 27.328 -35.556 1.00 84.44 180 ILE A CA 1
ATOM 1503 C C . ILE A 1 180 ? 26.600 27.360 -36.411 1.00 84.44 180 ILE A C 1
ATOM 1505 O O . ILE A 1 180 ? 25.832 26.397 -36.406 1.00 84.44 180 ILE A O 1
ATOM 1509 N N . GLY A 1 181 ? 26.380 28.452 -37.146 1.00 85.00 181 GLY A N 1
ATOM 1510 C CA . GLY A 1 181 ? 25.266 28.606 -38.075 1.00 85.00 181 GLY A CA 1
ATOM 1511 C C . GLY A 1 181 ? 25.304 27.553 -39.178 1.00 85.00 181 GLY A C 1
ATOM 1512 O O . GLY A 1 181 ? 24.344 26.799 -39.326 1.00 85.00 181 GLY A O 1
ATOM 1513 N N . SER A 1 182 ? 26.426 27.423 -39.890 1.00 83.31 182 SER A N 1
ATOM 1514 C CA . SER A 1 182 ? 26.607 26.435 -40.962 1.00 83.31 182 SER A CA 1
ATOM 1515 C C . SER A 1 182 ? 26.464 24.988 -40.477 1.00 83.31 182 SER A C 1
ATOM 1517 O O . SER A 1 182 ? 25.957 24.139 -41.206 1.00 83.31 182 SER A O 1
ATOM 1519 N N . ALA A 1 183 ? 26.864 24.693 -39.236 1.00 80.38 183 ALA A N 1
ATOM 1520 C CA . ALA A 1 183 ? 26.736 23.356 -38.656 1.00 80.38 183 ALA A CA 1
ATOM 1521 C C . ALA A 1 183 ? 25.290 22.979 -38.276 1.00 80.38 183 ALA A C 1
ATOM 1523 O O . ALA A 1 183 ? 24.959 21.798 -38.237 1.00 80.38 183 ALA A O 1
ATOM 1524 N N . ASN A 1 184 ? 24.430 23.961 -37.980 1.00 79.31 184 ASN A N 1
ATOM 1525 C CA . ASN A 1 184 ? 23.056 23.736 -37.505 1.00 79.31 184 ASN A CA 1
ATOM 1526 C C . ASN A 1 184 ? 21.970 24.093 -38.535 1.00 79.31 184 ASN A C 1
ATOM 1528 O O . ASN A 1 184 ? 20.777 23.986 -38.233 1.00 79.31 184 ASN A O 1
ATOM 1532 N N . SER A 1 185 ? 22.356 24.542 -39.728 1.00 77.62 185 SER A N 1
ATOM 1533 C CA . SER A 1 185 ? 21.454 24.948 -40.809 1.00 77.62 185 SER A CA 1
ATOM 1534 C C . SER A 1 185 ? 21.667 24.090 -42.055 1.00 77.62 185 SER A C 1
ATOM 1536 O O . SER A 1 185 ? 22.633 23.330 -42.140 1.00 77.62 185 SER A O 1
ATOM 1538 N N . GLY A 1 186 ? 20.733 24.180 -43.005 1.00 81.75 186 GLY A N 1
ATOM 1539 C CA . GLY A 1 186 ? 20.784 23.381 -44.228 1.00 81.75 186 GLY A CA 1
ATOM 1540 C C . GLY A 1 186 ? 20.788 21.878 -43.944 1.00 81.75 186 GLY A C 1
ATOM 1541 O O . GLY A 1 186 ? 20.321 21.432 -42.897 1.00 81.75 186 GLY A O 1
ATOM 1542 N N . GLU A 1 187 ? 21.369 21.108 -44.858 1.00 78.56 187 GLU A N 1
ATOM 1543 C CA . GLU A 1 187 ? 21.434 19.637 -44.822 1.00 78.56 187 GLU A CA 1
ATOM 1544 C C . GLU A 1 187 ? 22.136 19.061 -43.585 1.00 78.56 187 GLU A C 1
ATOM 1546 O O . GLU A 1 187 ? 21.876 17.922 -43.198 1.00 78.56 187 GLU A O 1
ATOM 1551 N N . ASN A 1 188 ? 22.966 19.861 -42.910 1.00 74.88 188 ASN A N 1
ATOM 1552 C CA . ASN A 1 188 ? 23.629 19.461 -41.669 1.00 74.88 188 ASN A CA 1
ATOM 1553 C C . ASN A 1 188 ? 22.655 19.349 -40.489 1.00 74.88 188 ASN A C 1
ATOM 1555 O O . ASN A 1 188 ? 22.905 18.608 -39.533 1.00 74.88 188 ASN A O 1
ATOM 1559 N N . ASN A 1 189 ? 21.531 20.069 -40.532 1.00 79.25 189 ASN A N 1
ATOM 1560 C CA . ASN A 1 189 ? 20.506 19.948 -39.511 1.00 79.25 189 ASN A CA 1
ATOM 1561 C C . ASN A 1 189 ? 19.774 18.612 -39.674 1.00 79.25 189 ASN A C 1
ATOM 1563 O O . ASN A 1 189 ? 19.184 18.333 -40.714 1.00 79.25 189 ASN A O 1
ATOM 1567 N N . PHE A 1 190 ? 19.730 17.815 -38.605 1.00 77.44 190 PHE A N 1
ATOM 1568 C CA . PHE A 1 190 ? 19.073 16.504 -38.596 1.00 77.44 190 PHE A CA 1
ATOM 1569 C C . PHE A 1 190 ? 17.623 16.521 -39.112 1.00 77.44 190 PHE A C 1
ATOM 1571 O O . PHE A 1 190 ? 17.130 15.491 -39.578 1.00 77.44 190 PHE A O 1
ATOM 1578 N N . PHE A 1 191 ? 16.930 17.655 -39.000 1.00 75.88 191 PHE A N 1
ATOM 1579 C CA . PHE A 1 191 ? 15.543 17.827 -39.427 1.00 75.88 191 PHE A CA 1
ATOM 1580 C C . PHE A 1 191 ? 15.377 18.531 -40.783 1.00 75.88 191 PHE A C 1
ATOM 1582 O O . PHE A 1 191 ? 14.241 18.714 -41.216 1.00 75.88 191 PHE A O 1
ATOM 1589 N N . PHE A 1 192 ? 16.456 18.915 -41.468 1.00 78.50 192 PHE A N 1
ATOM 1590 C CA . PHE A 1 192 ? 16.375 19.540 -42.789 1.00 78.50 192 PHE A CA 1
ATOM 1591 C C . PHE A 1 192 ? 15.881 18.557 -43.851 1.00 78.50 192 PHE A C 1
ATOM 1593 O O . PHE A 1 192 ? 16.216 17.374 -43.815 1.00 78.50 192 PHE A O 1
ATOM 1600 N N . GLY A 1 193 ? 15.013 19.022 -44.754 1.00 69.69 193 GLY A N 1
ATOM 1601 C CA . GLY A 1 193 ? 14.394 18.204 -45.809 1.00 69.69 193 GLY A CA 1
ATOM 1602 C C . GLY A 1 193 ? 13.411 17.129 -45.320 1.00 69.69 193 GLY A C 1
ATOM 1603 O O . GLY A 1 193 ? 12.603 16.621 -46.097 1.00 69.69 193 GLY A O 1
ATOM 1604 N N . LYS A 1 194 ? 13.405 16.798 -44.024 1.00 74.62 194 LYS A N 1
ATOM 1605 C CA . LYS A 1 194 ? 12.461 15.844 -43.444 1.00 74.62 194 LYS A CA 1
ATOM 1606 C C . LYS A 1 194 ? 11.089 16.497 -43.306 1.00 74.62 194 LYS A C 1
ATOM 1608 O O . LYS A 1 194 ? 10.808 17.182 -42.321 1.00 74.62 194 LYS A O 1
ATOM 1613 N N . LYS A 1 195 ? 10.193 16.226 -44.261 1.00 61.84 195 LYS A N 1
ATOM 1614 C CA . LYS A 1 195 ? 8.754 16.406 -44.037 1.00 61.84 195 LYS A CA 1
ATOM 1615 C C . LYS A 1 195 ? 8.367 15.524 -42.851 1.00 61.84 195 LYS A C 1
ATOM 1617 O O . LYS A 1 195 ? 8.621 14.318 -42.850 1.00 61.84 195 LYS A O 1
ATOM 1622 N N . ARG A 1 196 ? 7.804 16.118 -41.797 1.00 56.34 196 ARG A N 1
ATOM 1623 C CA . ARG A 1 196 ? 7.207 15.318 -40.722 1.00 56.34 196 ARG A CA 1
ATOM 1624 C C . ARG A 1 196 ? 6.087 14.501 -41.372 1.00 56.34 196 ARG A C 1
ATOM 1626 O O . ARG A 1 196 ? 5.206 15.116 -41.962 1.00 56.34 196 ARG A O 1
ATOM 1633 N N . LYS A 1 197 ? 6.140 13.161 -41.294 1.00 51.62 197 LYS A N 1
ATOM 1634 C CA . LYS A 1 197 ? 5.026 12.282 -41.710 1.00 51.62 197 LYS A CA 1
ATOM 1635 C C . LYS A 1 197 ? 3.717 12.849 -41.158 1.00 51.62 197 LYS A C 1
ATOM 1637 O O . LYS A 1 197 ? 3.746 13.309 -40.016 1.00 51.62 197 LYS A O 1
ATOM 1642 N N . ASP A 1 198 ? 2.652 12.814 -41.963 1.00 46.62 198 ASP A N 1
ATOM 1643 C CA . ASP A 1 198 ? 1.324 13.460 -41.853 1.00 46.62 198 ASP A CA 1
ATOM 1644 C C . ASP A 1 198 ? 0.595 13.366 -40.497 1.00 46.62 198 ASP A C 1
ATOM 1646 O O . ASP A 1 198 ? -0.543 12.933 -40.355 1.00 46.62 198 ASP A O 1
ATOM 1650 N N . HIS A 1 199 ? 1.251 13.847 -39.455 1.00 51.41 199 HIS A N 1
ATOM 1651 C CA . HIS A 1 199 ? 0.709 14.110 -38.133 1.00 51.41 199 HIS A CA 1
ATOM 1652 C C . HIS A 1 199 ? 0.936 15.591 -37.771 1.00 51.41 199 HIS A C 1
ATOM 1654 O O . HIS A 1 199 ? 0.952 15.964 -36.595 1.00 51.41 199 HIS A O 1
ATOM 1660 N N . SER A 1 200 ? 1.135 16.426 -38.808 1.00 50.12 200 SER A N 1
ATOM 1661 C CA . SER A 1 200 ? 1.325 17.882 -38.750 1.00 50.12 200 SER A CA 1
ATOM 1662 C C . SER A 1 200 ? 0.165 18.550 -38.026 1.00 50.12 200 SER A C 1
ATOM 1664 O O . SER A 1 200 ? 0.397 19.341 -37.114 1.00 50.12 200 SER A O 1
ATOM 1666 N N . ASP A 1 201 ? -1.067 18.195 -38.378 1.00 57.12 201 ASP A N 1
ATOM 1667 C CA . ASP A 1 201 ? -2.222 18.994 -37.968 1.00 57.12 201 ASP A CA 1
ATOM 1668 C C . ASP A 1 201 ? -2.639 18.648 -36.543 1.00 57.12 201 ASP A C 1
ATOM 1670 O O . ASP A 1 201 ? -2.776 19.532 -35.710 1.00 57.12 201 ASP A O 1
ATOM 1674 N N . LYS A 1 202 ? -2.590 17.364 -36.182 1.00 55.44 202 LYS A N 1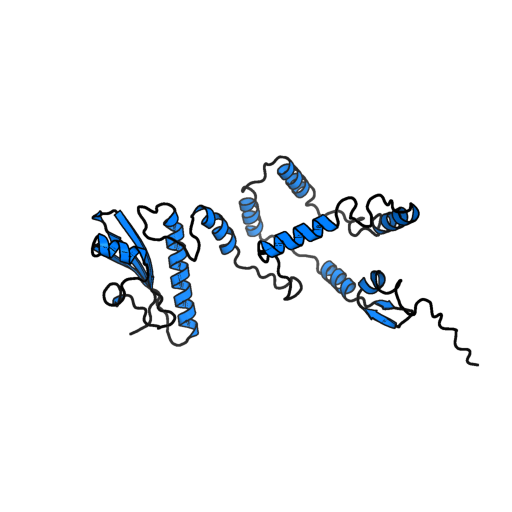
ATOM 1675 C CA . LYS A 1 202 ? -2.814 16.890 -34.808 1.00 55.44 202 LYS A CA 1
ATOM 1676 C C . LYS A 1 202 ? -1.767 17.397 -33.807 1.00 55.44 202 LYS A C 1
ATOM 1678 O O . LYS A 1 202 ? -2.093 17.605 -32.643 1.00 55.44 202 LYS A O 1
ATOM 1683 N N . LEU A 1 203 ? -0.502 17.584 -34.209 1.00 53.38 203 LEU A N 1
ATOM 1684 C CA . LEU A 1 203 ? 0.528 18.161 -33.329 1.00 53.38 203 LEU A CA 1
ATOM 1685 C C . LEU A 1 203 ? 0.406 19.688 -33.241 1.00 53.38 203 LEU A C 1
ATOM 1687 O O . LEU A 1 203 ? 0.600 20.244 -32.161 1.00 53.38 203 LEU A O 1
ATOM 1691 N N . LYS A 1 204 ? 0.071 20.361 -34.349 1.00 59.31 204 LYS A N 1
ATOM 1692 C CA . LYS A 1 204 ? -0.243 21.797 -34.356 1.00 59.31 204 LYS A CA 1
ATOM 1693 C C . LYS A 1 204 ? -1.463 22.087 -33.485 1.00 59.31 204 LYS A C 1
ATOM 1695 O O . LYS A 1 204 ? -1.392 23.001 -32.669 1.00 59.31 204 LYS A O 1
ATOM 1700 N N . ASP A 1 205 ? -2.498 21.259 -33.563 1.00 56.84 205 ASP A N 1
ATOM 1701 C CA . ASP A 1 205 ? -3.684 21.329 -32.712 1.00 56.84 205 ASP A CA 1
ATOM 1702 C C . ASP A 1 205 ? -3.350 21.033 -31.254 1.00 56.84 205 ASP A C 1
ATOM 1704 O O . ASP A 1 205 ? -3.767 21.782 -30.381 1.00 56.84 205 ASP A O 1
ATOM 1708 N N . ARG A 1 206 ? -2.499 20.041 -30.961 1.00 52.97 206 ARG A N 1
ATOM 1709 C CA . ARG A 1 206 ? -2.019 19.783 -29.591 1.00 52.97 206 ARG A CA 1
ATOM 1710 C C . ARG A 1 206 ? -1.264 20.980 -29.009 1.00 52.97 206 ARG A C 1
ATOM 1712 O O . ARG A 1 206 ? -1.510 21.381 -27.877 1.00 52.97 206 ARG A O 1
ATOM 1719 N N . ILE A 1 207 ? -0.381 21.597 -29.798 1.00 55.31 207 ILE A N 1
ATOM 1720 C CA . ILE A 1 207 ? 0.339 22.819 -29.409 1.00 55.31 207 ILE A CA 1
ATOM 1721 C C . ILE A 1 207 ? -0.643 23.993 -29.233 1.00 55.31 207 ILE A C 1
ATOM 1723 O O . ILE A 1 207 ? -0.488 24.772 -28.293 1.00 55.31 207 ILE A O 1
ATOM 1727 N N . ARG A 1 208 ? -1.669 24.112 -30.087 1.00 57.56 208 ARG A N 1
ATOM 1728 C CA . ARG A 1 208 ? -2.722 25.142 -30.020 1.00 57.56 208 ARG A CA 1
ATOM 1729 C C . ARG A 1 208 ? -3.616 24.973 -28.784 1.00 57.56 208 ARG A C 1
ATOM 1731 O O . ARG A 1 208 ? -3.878 25.947 -28.088 1.00 57.56 208 ARG A O 1
ATOM 1738 N N . LEU A 1 209 ? -4.013 23.746 -28.458 1.00 54.53 209 LEU A N 1
ATOM 1739 C CA . LEU A 1 209 ? -4.813 23.391 -27.282 1.00 54.53 209 LEU A CA 1
ATOM 1740 C C . LEU A 1 209 ? -4.033 23.580 -25.975 1.00 54.53 209 LEU A C 1
ATOM 1742 O O . LEU A 1 209 ? -4.591 24.107 -25.014 1.00 54.53 209 LEU A O 1
ATOM 1746 N N . CYS A 1 210 ? -2.739 23.230 -25.950 1.00 49.41 210 CYS A N 1
ATOM 1747 C CA . CYS A 1 210 ? -1.854 23.514 -24.815 1.00 49.41 210 CYS A CA 1
ATOM 1748 C C . CYS A 1 210 ? -1.654 25.019 -24.599 1.00 49.41 210 CYS A C 1
ATOM 1750 O O . CYS A 1 210 ? -1.677 25.470 -23.458 1.00 49.41 210 CYS A O 1
ATOM 1752 N N . LYS A 1 211 ? -1.496 25.808 -25.672 1.00 52.91 211 LYS A N 1
ATOM 1753 C CA . LYS A 1 211 ? -1.399 27.275 -25.574 1.00 52.91 211 LYS A CA 1
ATOM 1754 C C . LYS A 1 211 ? -2.691 27.922 -25.069 1.00 52.91 211 LYS A C 1
ATOM 1756 O O . LYS A 1 211 ? -2.621 28.917 -24.362 1.00 52.91 211 LYS A O 1
ATOM 1761 N N . ASN A 1 212 ? -3.842 27.331 -25.382 1.00 52.28 212 ASN A N 1
ATOM 1762 C CA . ASN A 1 212 ? -5.155 27.820 -24.958 1.00 52.28 212 ASN A CA 1
ATOM 1763 C C . ASN A 1 212 ? -5.629 27.223 -23.616 1.00 52.28 212 ASN A C 1
ATOM 1765 O O . ASN A 1 212 ? -6.772 27.447 -23.228 1.00 52.28 212 ASN A O 1
ATOM 1769 N N . GLY A 1 213 ? -4.794 26.435 -22.925 1.00 48.75 213 GLY A N 1
ATOM 1770 C CA . GLY A 1 213 ? -5.099 25.875 -21.602 1.00 48.75 213 GLY A CA 1
ATOM 1771 C C . GLY A 1 213 ? -6.195 24.799 -21.560 1.00 48.75 213 GLY A C 1
ATOM 1772 O O . GLY A 1 213 ? -6.634 24.435 -20.476 1.00 48.75 213 GLY A O 1
ATOM 1773 N N . LYS A 1 214 ? -6.641 24.263 -22.706 1.00 47.72 214 LYS A N 1
ATOM 1774 C CA . LYS A 1 214 ? -7.789 23.331 -22.802 1.00 47.72 214 LYS A CA 1
ATOM 1775 C C . LYS A 1 214 ? -7.420 21.841 -22.744 1.00 47.72 214 LYS A C 1
ATOM 1777 O O . LYS A 1 214 ? -8.229 20.992 -23.102 1.00 47.72 214 LYS A O 1
ATOM 1782 N N . TYR A 1 215 ? -6.196 21.494 -22.355 1.00 41.12 215 TYR A N 1
ATOM 1783 C CA . TYR A 1 215 ? -5.724 20.110 -22.432 1.00 41.12 215 TYR A CA 1
ATOM 1784 C C . TYR A 1 215 ? -5.989 19.344 -21.126 1.00 41.12 215 TYR A C 1
ATOM 1786 O O . TYR A 1 215 ? -5.118 19.278 -20.262 1.00 41.12 215 TYR A O 1
ATOM 1794 N N . THR A 1 216 ? -7.182 18.756 -20.978 1.00 45.19 216 THR A N 1
ATOM 1795 C CA . THR A 1 216 ? -7.499 17.812 -19.889 1.00 45.19 216 THR A CA 1
ATOM 1796 C C . THR A 1 216 ? -8.390 16.650 -20.364 1.00 45.19 216 THR A C 1
ATOM 1798 O O . THR A 1 216 ? -9.412 16.844 -21.010 1.00 45.19 216 THR A O 1
ATOM 1801 N N . LEU A 1 217 ? -7.964 15.426 -20.019 1.00 42.72 217 LEU A N 1
ATOM 1802 C CA . LEU A 1 217 ? -8.705 14.150 -19.914 1.00 42.72 217 LEU A CA 1
ATOM 1803 C C . LEU A 1 217 ? -9.442 13.551 -21.135 1.00 42.72 217 LEU A C 1
ATOM 1805 O O . LEU A 1 217 ? -9.619 12.335 -21.149 1.00 42.72 217 LEU A O 1
ATOM 1809 N N . LEU A 1 218 ? -9.795 14.315 -22.171 1.00 38.03 218 LEU A N 1
ATOM 1810 C CA . LEU A 1 218 ? -10.554 13.800 -23.327 1.00 38.03 218 LEU A CA 1
ATOM 1811 C C . LEU A 1 218 ? -9.731 12.903 -24.279 1.00 38.03 218 LEU A C 1
ATOM 1813 O O . LEU A 1 218 ? -10.287 12.124 -25.042 1.00 38.03 218 LEU A O 1
ATOM 1817 N N . ASP A 1 219 ? -8.400 12.981 -24.226 1.00 49.94 219 ASP A N 1
ATOM 1818 C CA . ASP A 1 219 ? -7.509 12.317 -25.193 1.00 49.94 219 ASP A CA 1
ATOM 1819 C C . ASP A 1 219 ? -7.236 10.832 -24.893 1.00 49.94 219 ASP A C 1
ATOM 1821 O O . ASP A 1 219 ? -6.578 10.153 -25.681 1.00 49.94 219 ASP A O 1
ATOM 1825 N N . LYS A 1 220 ? -7.721 10.309 -23.761 1.00 51.25 220 LYS A N 1
ATOM 1826 C CA . LYS A 1 220 ? -7.497 8.906 -23.384 1.00 51.25 220 LYS A CA 1
ATOM 1827 C C . LYS A 1 220 ? -8.471 7.955 -24.086 1.00 51.25 220 LYS A C 1
ATOM 1829 O O . LYS A 1 220 ? -8.031 6.925 -24.585 1.00 51.25 220 LYS A O 1
ATOM 1834 N N . SER A 1 221 ? -9.742 8.340 -24.214 1.00 53.69 221 SER A N 1
ATOM 1835 C CA . SER A 1 221 ? -10.763 7.550 -24.921 1.00 53.69 221 SER A CA 1
ATOM 1836 C C . SER A 1 221 ? -10.455 7.423 -26.415 1.00 53.69 221 SER A C 1
ATOM 1838 O O . SER A 1 221 ? -10.500 6.329 -26.964 1.00 53.69 221 SER A O 1
ATOM 1840 N N . LEU A 1 222 ? -10.018 8.515 -27.048 1.00 52.94 222 LEU A N 1
ATOM 1841 C CA . LEU A 1 222 ? -9.584 8.543 -28.452 1.00 52.94 222 LEU A CA 1
ATOM 1842 C C . LEU A 1 222 ? -8.328 7.701 -28.731 1.00 52.94 222 LEU A C 1
ATOM 1844 O O . LEU A 1 222 ? -8.086 7.304 -29.872 1.00 52.94 222 LEU A O 1
ATOM 1848 N N . LEU A 1 223 ? -7.489 7.479 -27.715 1.00 47.09 223 LEU A N 1
ATOM 1849 C CA . LEU A 1 223 ? -6.295 6.639 -27.816 1.00 47.09 223 LEU A CA 1
ATOM 1850 C C . LEU A 1 223 ? -6.646 5.155 -27.637 1.00 47.09 223 LEU A C 1
ATOM 1852 O O . LEU A 1 223 ? -6.075 4.312 -28.321 1.00 47.09 223 LEU A O 1
ATOM 1856 N N . GLU A 1 224 ? -7.585 4.851 -26.742 1.00 55.25 224 GLU A N 1
ATOM 1857 C CA . GLU A 1 224 ? -8.092 3.498 -26.488 1.00 55.25 224 GLU A CA 1
ATOM 1858 C C . GLU A 1 224 ? -8.889 2.958 -27.691 1.00 55.25 224 GLU A C 1
ATOM 1860 O O . GLU A 1 224 ? -8.679 1.815 -28.086 1.00 55.25 224 GLU A O 1
ATOM 1865 N N . GLU A 1 225 ? -9.693 3.801 -28.346 1.00 53.53 225 GLU A N 1
ATOM 1866 C CA . GLU A 1 225 ? -10.444 3.468 -29.569 1.00 53.53 225 GLU A CA 1
ATOM 1867 C C . GLU A 1 225 ? -9.511 3.111 -30.745 1.00 53.53 225 GLU A C 1
ATOM 1869 O O . GLU A 1 225 ? -9.681 2.097 -31.409 1.00 53.53 225 GLU A O 1
ATOM 1874 N N . LYS A 1 226 ? -8.419 3.863 -30.936 1.00 47.75 226 LYS A N 1
ATOM 1875 C CA . LYS A 1 226 ? -7.473 3.636 -32.050 1.00 47.75 226 LYS A CA 1
ATOM 1876 C C . LYS A 1 226 ? -6.513 2.468 -31.845 1.00 47.75 226 LYS A C 1
ATOM 1878 O O . LYS A 1 226 ? -5.949 1.961 -32.812 1.00 47.75 226 LYS A O 1
ATOM 1883 N N . LEU A 1 227 ? -6.289 2.065 -30.595 1.00 49.12 227 LEU A N 1
ATOM 1884 C CA . LEU A 1 227 ? -5.553 0.841 -30.274 1.00 49.12 227 LEU A CA 1
ATOM 1885 C C . LEU A 1 227 ? -6.431 -0.404 -30.470 1.00 49.12 227 LEU A C 1
ATOM 1887 O O . LEU A 1 227 ? -5.889 -1.473 -30.746 1.00 49.12 227 LEU A O 1
ATOM 1891 N N . ALA A 1 228 ? -7.760 -0.265 -30.373 1.00 53.16 228 ALA A N 1
ATOM 1892 C CA . ALA A 1 228 ? -8.711 -1.329 -30.690 1.00 53.16 228 ALA A CA 1
ATOM 1893 C C . ALA A 1 228 ? -8.775 -1.628 -32.202 1.00 53.16 228 ALA A C 1
ATOM 1895 O O . ALA A 1 228 ? -8.924 -2.786 -32.579 1.00 53.16 228 ALA A O 1
ATOM 1896 N N . ASP A 1 229 ? -8.531 -0.627 -33.054 1.00 49.03 229 ASP A N 1
ATOM 1897 C CA . ASP A 1 229 ? -8.494 -0.762 -34.522 1.00 49.03 229 ASP A CA 1
ATOM 1898 C C . ASP A 1 229 ? -7.175 -1.351 -35.079 1.00 49.03 229 ASP A C 1
ATOM 1900 O O . ASP A 1 229 ? -6.904 -1.285 -36.279 1.00 49.03 229 ASP A O 1
ATOM 1904 N N . GLY A 1 230 ? -6.315 -1.920 -34.225 1.00 39.28 230 GLY A N 1
ATOM 1905 C CA . GLY A 1 230 ? -5.122 -2.661 -34.663 1.00 39.28 230 GLY A CA 1
ATOM 1906 C C . GLY A 1 230 ? -3.971 -1.801 -35.203 1.00 39.28 230 GLY A C 1
ATOM 1907 O O . GLY A 1 230 ? -3.114 -2.299 -35.933 1.00 39.28 230 GLY A O 1
ATOM 1908 N N . TRP A 1 231 ? -3.916 -0.511 -34.861 1.00 38.28 231 TRP A N 1
ATOM 1909 C CA . TRP A 1 231 ? -2.850 0.387 -35.310 1.00 38.28 231 TRP A CA 1
ATOM 1910 C C . TRP A 1 231 ? -1.490 0.056 -34.662 1.00 38.28 231 TRP A C 1
ATOM 1912 O O . TRP A 1 231 ? -1.268 0.299 -33.475 1.00 38.28 231 TRP A O 1
ATOM 1922 N N . GLU A 1 232 ? -0.544 -0.451 -35.458 1.00 43.69 232 GLU A N 1
ATOM 1923 C CA . GLU A 1 232 ? 0.828 -0.747 -35.029 1.00 43.69 232 GLU A CA 1
ATOM 1924 C C . GLU A 1 232 ? 1.792 0.415 -35.348 1.00 43.69 232 GLU A C 1
ATOM 1926 O O . GLU A 1 232 ? 1.922 0.853 -36.494 1.00 43.69 232 GLU A O 1
ATOM 1931 N N . ILE A 1 233 ? 2.536 0.906 -34.347 1.00 44.31 233 ILE A N 1
ATOM 1932 C CA . ILE A 1 233 ? 3.627 1.875 -34.557 1.00 44.31 233 ILE A CA 1
ATOM 1933 C C . ILE A 1 233 ? 4.855 1.115 -35.079 1.00 44.31 233 ILE A C 1
ATOM 1935 O O . ILE A 1 233 ? 5.795 0.825 -34.336 1.00 44.31 233 ILE A O 1
ATOM 1939 N N . SER A 1 234 ? 4.862 0.775 -36.367 1.00 42.34 234 SER A N 1
ATOM 1940 C CA . SER A 1 234 ? 6.010 0.130 -37.003 1.00 42.34 234 SER A CA 1
ATOM 1941 C C . SER A 1 234 ? 6.976 1.186 -37.562 1.00 42.34 234 SER A C 1
ATOM 1943 O O . SER A 1 234 ? 6.629 2.084 -38.333 1.00 42.34 234 SER A O 1
ATOM 1945 N N . THR A 1 235 ? 8.239 1.126 -37.134 1.00 50.41 235 THR A N 1
ATOM 1946 C CA . THR A 1 235 ? 9.328 1.841 -37.817 1.00 50.41 235 THR A CA 1
ATOM 1947 C C . THR A 1 235 ? 9.821 0.941 -38.942 1.00 50.41 235 THR A C 1
ATOM 1949 O O . THR A 1 235 ? 10.109 -0.228 -38.699 1.00 50.41 235 THR A O 1
ATOM 1952 N N . SER A 1 236 ? 9.895 1.467 -40.170 1.00 60.56 236 SER A N 1
ATOM 1953 C CA . SER A 1 236 ? 10.331 0.701 -41.348 1.00 60.56 236 SER A CA 1
ATOM 1954 C C . SER A 1 236 ? 11.698 0.063 -41.093 1.00 60.56 236 SER A C 1
ATOM 1956 O O . SER A 1 236 ? 12.595 0.748 -40.586 1.00 60.56 236 SER A O 1
ATOM 1958 N N . GLU A 1 237 ? 11.885 -1.182 -41.512 1.00 58.88 237 GLU A N 1
ATOM 1959 C CA . GLU A 1 237 ? 13.117 -1.941 -41.273 1.00 58.88 237 GLU A CA 1
ATOM 1960 C C . GLU A 1 237 ? 14.364 -1.238 -41.835 1.00 58.88 237 GLU A C 1
ATOM 1962 O O . GLU A 1 237 ? 15.414 -1.183 -41.197 1.00 58.88 237 GLU A O 1
ATOM 1967 N N . GLU A 1 238 ? 14.208 -0.540 -42.959 1.00 63.09 238 GLU A N 1
ATOM 1968 C CA . GLU A 1 238 ? 15.256 0.273 -43.576 1.00 63.09 238 GLU A CA 1
ATOM 1969 C C . GLU A 1 238 ? 15.755 1.411 -42.660 1.00 63.09 238 GLU A C 1
ATOM 1971 O O . GLU A 1 238 ? 16.946 1.726 -42.601 1.00 63.09 238 GLU A O 1
ATOM 1976 N N . THR A 1 239 ? 14.854 2.010 -41.879 1.00 60.81 239 THR A N 1
ATOM 1977 C CA . THR A 1 239 ? 15.197 3.077 -40.927 1.00 60.81 239 THR A CA 1
ATOM 1978 C C . THR A 1 239 ? 15.967 2.516 -39.732 1.00 60.81 239 THR A C 1
ATOM 1980 O O . THR A 1 239 ? 16.926 3.141 -39.274 1.00 60.81 239 THR A O 1
ATOM 1983 N N . LYS A 1 240 ? 15.616 1.312 -39.259 1.00 65.69 240 LYS A N 1
ATOM 1984 C CA . LYS A 1 240 ? 16.363 0.624 -38.195 1.00 65.69 240 LYS A CA 1
ATOM 1985 C C . LYS A 1 240 ? 17.779 0.277 -38.660 1.00 65.69 240 LYS A C 1
ATOM 1987 O O . LYS A 1 240 ? 18.739 0.531 -37.932 1.00 65.69 240 LYS A O 1
ATOM 1992 N N . GLN A 1 241 ? 17.919 -0.195 -39.901 1.00 69.44 241 GLN A N 1
ATOM 1993 C CA . GLN A 1 241 ? 19.219 -0.485 -40.509 1.00 69.44 241 GLN A CA 1
ATOM 1994 C C . GLN A 1 241 ? 20.085 0.775 -40.669 1.00 69.44 241 GLN A C 1
ATOM 1996 O O . GLN A 1 241 ? 21.269 0.742 -40.338 1.00 69.44 241 GLN A O 1
ATOM 2001 N N . LYS A 1 242 ? 19.517 1.912 -41.099 1.00 75.31 242 LYS A N 1
ATOM 2002 C CA . LYS A 1 242 ? 20.254 3.190 -41.215 1.00 75.31 242 LYS A CA 1
ATOM 2003 C C . LYS A 1 242 ? 20.762 3.697 -39.860 1.00 75.31 242 LYS A C 1
ATOM 2005 O O . LYS A 1 242 ? 21.909 4.132 -39.759 1.00 75.31 242 LYS A O 1
ATOM 2010 N N . ILE A 1 243 ? 19.945 3.595 -38.808 1.00 61.78 243 ILE A N 1
ATOM 2011 C CA . ILE A 1 243 ? 20.338 3.984 -37.443 1.00 61.78 243 ILE A CA 1
ATOM 2012 C C . ILE A 1 243 ? 21.448 3.061 -36.922 1.00 61.78 243 ILE A C 1
ATOM 2014 O O . ILE A 1 243 ? 22.463 3.554 -36.429 1.00 61.78 243 ILE A O 1
ATOM 2018 N N . SER A 1 244 ? 21.297 1.744 -37.100 1.00 72.19 244 SER A N 1
ATOM 2019 C CA . SER A 1 244 ? 22.298 0.743 -36.707 1.00 72.19 244 SER A CA 1
ATOM 2020 C C . SER A 1 244 ? 23.648 0.977 -37.395 1.00 72.19 244 SER A C 1
ATOM 2022 O O . SER A 1 244 ? 24.668 1.100 -36.717 1.00 72.19 244 SER A O 1
ATOM 2024 N N . ARG A 1 245 ? 23.650 1.158 -38.723 1.00 70.25 245 ARG A N 1
ATOM 2025 C CA . ARG A 1 245 ? 24.867 1.452 -39.496 1.00 70.25 245 ARG A CA 1
ATOM 2026 C C . ARG A 1 245 ? 25.566 2.712 -38.993 1.00 70.25 245 ARG A C 1
ATOM 2028 O O . ARG A 1 245 ? 26.778 2.696 -38.839 1.00 70.25 245 ARG A O 1
ATOM 2035 N N . SER A 1 246 ? 24.817 3.770 -38.670 1.00 64.38 246 SER A N 1
ATOM 2036 C CA . SER A 1 246 ? 25.396 5.032 -38.184 1.00 64.38 246 SER A CA 1
ATOM 2037 C C . SER A 1 246 ? 26.059 4.927 -36.805 1.00 64.38 246 SER A C 1
ATOM 2039 O O . SER A 1 246 ? 27.014 5.653 -36.531 1.00 64.38 246 SER A O 1
ATOM 2041 N N . HIS A 1 247 ? 25.571 4.035 -35.938 1.00 62.88 247 HIS A N 1
ATOM 2042 C CA . HIS A 1 247 ? 26.115 3.836 -34.593 1.00 62.88 247 HIS A CA 1
ATOM 2043 C C . HIS A 1 247 ? 27.356 2.934 -34.576 1.00 62.88 247 HIS A C 1
ATOM 2045 O O . HIS A 1 247 ? 28.170 3.061 -33.665 1.00 62.88 247 HIS A O 1
ATOM 2051 N N . ASN A 1 248 ? 27.523 2.081 -35.590 1.00 69.38 248 ASN A N 1
ATOM 2052 C CA . ASN A 1 248 ? 28.643 1.141 -35.696 1.00 69.38 248 ASN A CA 1
ATOM 2053 C C . ASN A 1 248 ? 29.848 1.697 -36.475 1.00 69.38 248 ASN A C 1
ATOM 2055 O O . ASN A 1 248 ? 30.838 0.991 -36.648 1.00 69.38 248 ASN A O 1
ATOM 2059 N N . VAL A 1 249 ? 29.792 2.947 -36.951 1.00 76.88 249 VAL A N 1
ATOM 2060 C CA . VAL A 1 249 ? 30.937 3.572 -37.629 1.00 76.88 249 VAL A CA 1
ATOM 2061 C C . VAL A 1 249 ? 32.023 3.905 -36.606 1.00 76.88 249 VAL A C 1
ATOM 2063 O O . VAL A 1 249 ? 31.822 4.729 -35.707 1.00 76.88 249 VAL A O 1
ATOM 2066 N N . VAL A 1 250 ? 33.183 3.272 -36.769 1.00 80.94 250 VAL A N 1
ATOM 2067 C CA . VAL A 1 250 ? 34.387 3.521 -35.974 1.00 80.94 250 VAL A CA 1
ATOM 2068 C C . VAL A 1 250 ? 35.251 4.556 -36.693 1.00 80.94 250 VAL A C 1
ATOM 2070 O O . VAL A 1 250 ? 35.578 4.398 -37.865 1.00 80.94 250 VAL A O 1
ATOM 2073 N N . TYR A 1 251 ? 35.622 5.620 -35.986 1.00 82.06 251 TYR A N 1
ATOM 2074 C CA . TYR A 1 251 ? 36.445 6.716 -36.489 1.00 82.06 251 TYR A CA 1
ATOM 2075 C C . TYR A 1 251 ? 37.847 6.631 -35.887 1.00 82.06 251 TYR A C 1
ATOM 2077 O O . TYR A 1 251 ? 37.995 6.601 -34.664 1.00 82.06 251 TYR A O 1
ATOM 2085 N N . THR A 1 252 ? 38.868 6.620 -36.740 1.00 84.19 252 THR A N 1
ATOM 2086 C CA . THR A 1 252 ? 40.290 6.554 -36.377 1.00 84.19 252 THR A CA 1
ATOM 2087 C C . THR A 1 252 ? 40.958 7.920 -36.487 1.00 84.19 252 THR A C 1
ATOM 2089 O O . THR A 1 252 ? 40.826 8.617 -37.488 1.00 84.19 252 THR A O 1
ATOM 2092 N N . CYS A 1 253 ? 41.677 8.321 -35.438 1.00 82.06 253 CYS A N 1
ATOM 2093 C CA . CYS A 1 253 ? 42.421 9.578 -35.405 1.00 82.06 253 CYS A CA 1
ATOM 2094 C C . CYS A 1 253 ? 43.702 9.481 -36.258 1.00 82.06 253 CYS A C 1
ATOM 2096 O O . CYS A 1 253 ? 44.525 8.610 -35.974 1.00 82.06 253 CYS A O 1
ATOM 2098 N N . PRO A 1 254 ? 43.941 10.387 -37.225 1.00 81.06 254 PRO A N 1
ATOM 2099 C CA . PRO A 1 254 ? 45.104 10.312 -38.117 1.00 81.06 254 PRO A CA 1
ATOM 2100 C C . PRO A 1 254 ? 46.445 10.582 -37.414 1.00 81.06 254 PRO A C 1
ATOM 2102 O O . PRO A 1 254 ? 47.482 10.152 -37.897 1.00 81.06 254 PRO A O 1
ATOM 2105 N N . HIS A 1 255 ? 46.438 11.254 -36.257 1.00 81.25 255 HIS A N 1
ATOM 2106 C CA . HIS A 1 255 ? 47.666 11.649 -35.550 1.00 81.25 255 HIS A CA 1
ATOM 2107 C C . HIS A 1 255 ? 48.152 10.630 -34.511 1.00 81.25 255 HIS A C 1
ATOM 2109 O O . HIS A 1 255 ? 49.318 10.634 -34.141 1.00 81.25 255 HIS A O 1
ATOM 2115 N N . CYS A 1 256 ? 47.263 9.783 -33.981 1.00 81.81 256 CYS A N 1
ATOM 2116 C CA . CYS A 1 256 ? 47.620 8.828 -32.919 1.00 81.81 256 CYS A CA 1
ATOM 2117 C C . CYS A 1 256 ? 46.990 7.444 -33.083 1.00 81.81 256 CYS A C 1
ATOM 2119 O O . CYS A 1 256 ? 47.055 6.631 -32.164 1.00 81.81 256 CYS A O 1
ATOM 2121 N N . GLN A 1 257 ? 46.317 7.215 -34.215 1.00 82.00 257 GLN A N 1
ATOM 2122 C CA . GLN A 1 257 ? 45.666 5.962 -34.609 1.00 82.00 257 GLN A CA 1
ATOM 2123 C C . GLN A 1 257 ? 44.601 5.426 -33.633 1.00 82.00 257 GLN A C 1
ATOM 2125 O O . GLN A 1 257 ? 44.078 4.330 -33.817 1.00 82.00 257 GLN A O 1
ATOM 2130 N N . LYS A 1 258 ? 44.192 6.209 -32.625 1.00 80.56 258 LYS A N 1
ATOM 2131 C CA . LYS A 1 258 ? 43.111 5.830 -31.705 1.00 80.56 258 LYS A CA 1
ATOM 2132 C C . LYS A 1 258 ? 41.771 5.770 -32.433 1.00 80.56 258 LYS A C 1
ATOM 2134 O O . LYS A 1 258 ? 41.368 6.746 -33.069 1.00 80.56 258 LYS A O 1
ATOM 2139 N N . SER A 1 259 ? 41.078 4.646 -32.294 1.00 82.06 259 SER A N 1
ATOM 2140 C CA . SER A 1 259 ? 39.759 4.383 -32.864 1.00 82.06 259 SER A CA 1
ATOM 2141 C C . SER A 1 259 ? 38.651 4.558 -31.819 1.00 82.06 259 SER A C 1
ATOM 2143 O O . SER A 1 259 ? 38.838 4.283 -30.634 1.00 82.06 259 SER A O 1
ATOM 2145 N N . GLY A 1 260 ? 37.485 5.053 -32.231 1.00 80.88 260 GLY A N 1
ATOM 2146 C CA . GLY A 1 260 ? 36.342 5.208 -31.332 1.00 80.88 260 GLY A CA 1
ATOM 2147 C C . GLY A 1 260 ? 35.070 5.673 -32.033 1.00 80.88 260 GLY A C 1
ATOM 2148 O O . GLY A 1 260 ? 35.000 5.744 -33.256 1.00 80.88 260 GLY A O 1
ATOM 2149 N N . SER A 1 261 ? 34.037 5.987 -31.253 1.00 77.81 261 SER A N 1
ATOM 2150 C CA . SER A 1 261 ? 32.756 6.462 -31.798 1.00 77.81 261 SER A CA 1
ATOM 2151 C C . SER A 1 261 ? 32.869 7.863 -32.416 1.00 77.81 261 SER A C 1
ATOM 2153 O O . SER A 1 261 ? 33.847 8.578 -32.200 1.00 77.81 261 SER A O 1
ATOM 2155 N N . ARG A 1 262 ? 31.819 8.318 -33.113 1.00 78.50 262 ARG A N 1
ATOM 2156 C CA . ARG A 1 262 ? 31.730 9.659 -33.731 1.00 78.50 262 ARG A CA 1
ATOM 2157 C C . ARG A 1 262 ? 32.102 10.823 -32.800 1.00 78.50 262 ARG A C 1
ATOM 2159 O O . ARG A 1 262 ? 32.544 11.869 -33.268 1.00 78.50 262 ARG A O 1
ATOM 2166 N N . LEU A 1 263 ? 31.953 10.657 -31.484 1.00 76.06 263 LEU A N 1
ATOM 2167 C CA . LEU A 1 263 ? 32.355 11.656 -30.487 1.00 76.06 263 LEU A CA 1
ATOM 2168 C C . LEU A 1 263 ? 33.865 11.961 -30.508 1.00 76.06 263 LEU A C 1
ATOM 2170 O O . LEU A 1 263 ? 34.256 13.053 -30.096 1.00 76.06 263 LEU A O 1
ATOM 2174 N N . MET A 1 264 ? 34.692 11.057 -31.045 1.00 79.19 264 MET A N 1
ATOM 2175 C CA . MET A 1 264 ? 36.123 11.271 -31.279 1.00 79.19 264 MET A CA 1
ATOM 2176 C C . MET A 1 264 ? 36.395 12.480 -32.181 1.00 79.19 264 MET A C 1
ATOM 2178 O O . MET A 1 264 ? 37.303 13.256 -31.888 1.00 79.19 264 MET A O 1
ATOM 2182 N N . LEU A 1 265 ? 35.573 12.705 -33.212 1.00 76.44 265 LEU A N 1
ATOM 2183 C CA . LEU A 1 265 ? 35.709 13.867 -34.100 1.00 76.44 265 LEU A CA 1
ATOM 2184 C C . LEU A 1 265 ? 35.575 15.186 -33.332 1.00 76.44 265 LEU A C 1
ATOM 2186 O O . LEU A 1 265 ? 36.289 16.140 -33.599 1.00 76.44 265 LEU A O 1
ATOM 2190 N N . ARG A 1 266 ? 34.664 15.229 -32.352 1.00 73.50 266 ARG A N 1
ATOM 2191 C CA . ARG A 1 266 ? 34.329 16.450 -31.609 1.00 73.50 266 ARG A CA 1
ATOM 2192 C C . ARG A 1 266 ? 35.286 16.739 -30.456 1.00 73.50 266 ARG A C 1
ATOM 2194 O O . ARG A 1 266 ? 35.524 17.901 -30.150 1.00 73.50 266 ARG A O 1
ATOM 2201 N N . TRP A 1 267 ? 35.770 15.701 -29.776 1.00 76.31 267 TRP A N 1
ATOM 2202 C CA . TRP A 1 267 ? 36.508 15.859 -28.518 1.00 76.31 267 TRP A CA 1
ATOM 2203 C C . TRP A 1 267 ? 37.980 15.468 -28.604 1.00 76.31 267 TRP A C 1
ATOM 2205 O O . TRP A 1 267 ? 38.758 15.900 -27.760 1.00 76.31 267 TRP A O 1
ATOM 2215 N N . HIS A 1 268 ? 38.372 14.660 -29.592 1.00 80.00 268 HIS A N 1
ATOM 2216 C CA . HIS A 1 268 ? 39.722 14.110 -29.666 1.00 80.00 268 HIS A CA 1
ATOM 2217 C C . HIS A 1 268 ? 40.546 14.652 -30.837 1.00 80.00 268 HIS A C 1
ATOM 2219 O O . HIS A 1 268 ? 41.705 14.976 -30.621 1.00 80.00 268 HIS A O 1
ATOM 2225 N N . PHE A 1 269 ? 39.997 14.769 -32.049 1.00 78.50 269 PHE A N 1
ATOM 2226 C CA . PHE A 1 269 ? 40.797 15.060 -33.253 1.00 78.50 269 PHE A CA 1
ATOM 2227 C C . PHE A 1 269 ? 41.536 16.408 -33.157 1.00 78.50 269 PHE A C 1
ATOM 2229 O O . PHE A 1 269 ? 42.758 16.447 -33.286 1.00 78.50 269 PHE A O 1
ATOM 2236 N N . ASP A 1 270 ? 40.827 17.485 -32.807 1.00 78.25 270 ASP A N 1
ATOM 2237 C CA . ASP A 1 270 ? 41.415 18.830 -32.674 1.00 78.25 270 ASP A CA 1
ATOM 2238 C C . ASP A 1 270 ? 42.305 19.003 -31.433 1.00 78.25 270 ASP A C 1
ATOM 2240 O O . ASP A 1 270 ? 43.152 19.893 -31.390 1.00 78.25 270 ASP A O 1
ATOM 2244 N N . HIS A 1 271 ? 42.138 18.136 -30.432 1.00 77.62 271 HIS A N 1
ATOM 2245 C CA . HIS A 1 271 ? 42.857 18.180 -29.153 1.00 77.62 271 HIS A CA 1
ATOM 2246 C C . HIS A 1 271 ? 43.854 17.024 -29.015 1.00 77.62 271 HIS A C 1
ATOM 2248 O O . HIS A 1 271 ? 44.315 16.710 -27.914 1.00 77.62 271 HIS A O 1
ATOM 2254 N N . CYS A 1 272 ? 44.165 16.340 -30.119 1.00 75.31 272 CYS A N 1
ATOM 2255 C CA . CYS A 1 272 ? 45.061 15.202 -30.089 1.00 75.31 272 CYS A CA 1
ATOM 2256 C C . CYS A 1 272 ? 46.462 15.684 -29.702 1.00 75.31 272 CYS A C 1
ATOM 2258 O O . CYS A 1 272 ? 47.024 16.571 -30.340 1.00 75.31 272 CYS A O 1
ATOM 2260 N N . LYS A 1 273 ? 47.052 15.071 -28.671 1.00 77.00 273 LYS A N 1
ATOM 2261 C CA . LYS A 1 273 ? 48.391 15.425 -28.170 1.00 77.00 273 LYS A CA 1
ATOM 2262 C C . LYS A 1 273 ? 49.475 15.349 -29.258 1.00 77.00 273 LYS A C 1
ATOM 2264 O O . LYS A 1 273 ? 50.453 16.081 -29.194 1.00 77.00 273 LYS A O 1
ATOM 2269 N N . TYR A 1 274 ? 49.273 14.493 -30.259 1.00 75.50 274 TYR A N 1
ATOM 2270 C CA . TYR A 1 274 ? 50.196 14.260 -31.371 1.00 75.50 274 TYR A CA 1
ATOM 2271 C C . TYR A 1 274 ? 49.874 15.104 -32.616 1.00 75.50 274 TYR A C 1
ATOM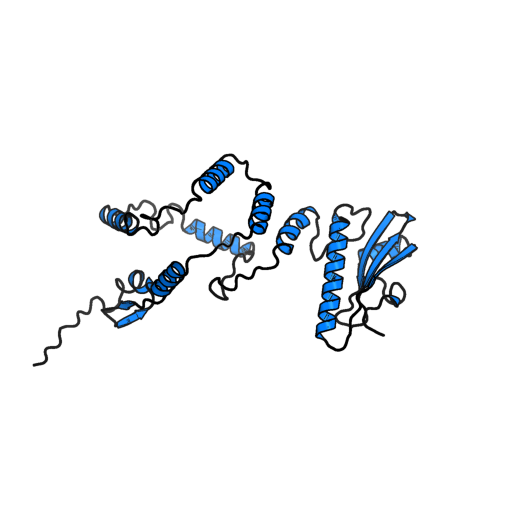 2273 O O . TYR A 1 274 ? 50.517 14.946 -33.643 1.00 75.50 274 TYR A O 1
ATOM 2281 N N . ARG A 1 275 ? 48.899 16.022 -32.540 1.00 73.75 275 ARG A N 1
ATOM 2282 C CA . ARG A 1 275 ? 48.462 16.865 -33.669 1.00 73.75 275 ARG A CA 1
ATOM 2283 C C . ARG A 1 275 ? 49.564 17.778 -34.217 1.00 73.75 275 ARG A C 1
ATOM 2285 O O . ARG A 1 275 ? 49.583 18.033 -35.413 1.00 73.75 275 ARG A O 1
ATOM 2292 N N . ASN A 1 276 ? 50.468 18.246 -33.354 1.00 67.50 276 ASN A N 1
ATOM 2293 C CA . ASN A 1 276 ? 51.579 19.137 -33.725 1.00 67.50 276 ASN A CA 1
ATOM 2294 C C . ASN A 1 276 ? 52.900 18.392 -33.966 1.00 67.50 276 ASN A C 1
ATOM 2296 O O . ASN A 1 276 ? 53.896 19.015 -34.315 1.00 67.50 276 ASN A O 1
ATOM 2300 N N . LEU A 1 277 ? 52.921 17.075 -33.761 1.00 62.22 277 LEU A N 1
ATOM 2301 C CA . LEU A 1 277 ? 54.040 16.233 -34.156 1.00 62.22 277 LEU A CA 1
ATOM 2302 C C . LEU A 1 277 ? 53.733 15.781 -35.578 1.00 62.22 277 LEU A C 1
ATOM 2304 O O . LEU A 1 277 ? 53.106 14.747 -35.799 1.00 62.22 277 LEU A O 1
ATOM 2308 N N . SER A 1 278 ? 54.102 16.618 -36.545 1.00 51.03 278 SER A N 1
ATOM 2309 C CA . SER A 1 278 ? 54.214 16.179 -37.928 1.00 51.03 278 SER A CA 1
ATOM 2310 C C . SER A 1 278 ? 55.089 14.929 -37.940 1.00 51.03 278 SER A C 1
ATOM 2312 O O . SER A 1 278 ? 56.251 14.984 -37.534 1.00 51.03 278 SER A O 1
ATOM 2314 N N . ILE A 1 279 ? 54.523 13.806 -38.374 1.00 51.75 279 ILE A N 1
ATOM 2315 C CA . ILE A 1 279 ? 55.311 12.681 -38.862 1.00 51.75 279 ILE A CA 1
ATOM 2316 C C . ILE A 1 279 ? 56.145 13.283 -39.995 1.00 51.75 279 ILE A C 1
ATOM 2318 O O . ILE A 1 279 ? 55.592 13.638 -41.036 1.00 51.75 279 ILE A O 1
ATOM 2322 N N . LEU A 1 280 ? 57.438 13.512 -39.750 1.00 42.91 280 LEU A N 1
ATOM 2323 C CA . LEU A 1 280 ? 58.376 13.716 -40.844 1.00 42.91 280 LEU A CA 1
ATOM 2324 C C . LEU A 1 280 ? 58.256 12.465 -41.724 1.00 42.91 280 LEU A C 1
ATOM 2326 O O . LEU A 1 280 ? 58.239 11.360 -41.169 1.00 42.91 280 LEU A O 1
ATOM 2330 N N . PRO A 1 281 ? 58.080 12.603 -43.049 1.00 44.16 281 PRO A N 1
ATOM 2331 C CA . PRO A 1 281 ? 58.110 11.445 -43.924 1.00 44.16 281 PRO A CA 1
ATOM 2332 C C . PRO A 1 281 ? 59.442 10.734 -43.684 1.00 44.16 281 PRO A C 1
ATOM 2334 O O . PRO A 1 281 ? 60.494 11.365 -43.732 1.00 44.16 281 PRO A O 1
ATOM 2337 N N . ASN A 1 282 ? 59.381 9.446 -43.344 1.00 41.12 282 ASN A N 1
ATOM 2338 C CA . ASN A 1 282 ? 60.566 8.605 -43.326 1.00 41.12 282 ASN A CA 1
ATOM 2339 C C . ASN A 1 282 ? 61.149 8.623 -44.740 1.00 41.12 282 ASN A C 1
ATOM 2341 O O . ASN A 1 282 ? 60.589 8.004 -45.646 1.00 41.12 282 ASN A O 1
ATOM 2345 N N . ASP A 1 283 ? 62.260 9.334 -44.896 1.00 44.94 283 ASP A N 1
ATOM 2346 C CA . ASP A 1 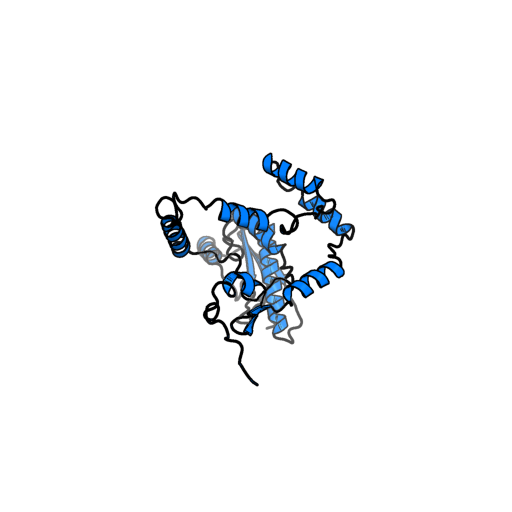283 ? 63.276 9.016 -45.882 1.00 44.94 283 ASP A CA 1
ATOM 2347 C C . ASP A 1 283 ? 63.689 7.556 -45.672 1.00 44.94 283 ASP A C 1
ATOM 2349 O O . ASP A 1 283 ? 64.282 7.213 -44.649 1.00 44.94 283 ASP A O 1
ATOM 2353 N N . LEU A 1 284 ? 63.340 6.699 -46.629 1.00 40.50 284 LEU A N 1
ATOM 2354 C CA . LEU A 1 284 ? 63.997 5.419 -46.878 1.00 40.50 284 LEU A CA 1
ATOM 2355 C C . LEU A 1 284 ? 64.045 5.214 -48.398 1.00 40.50 284 LEU A C 1
ATOM 2357 O O . LEU A 1 284 ? 63.130 4.645 -48.997 1.00 40.50 284 LEU A O 1
ATOM 2361 N N . PHE A 1 285 ? 65.104 5.768 -48.995 1.00 40.69 285 PHE A N 1
ATOM 2362 C CA . PHE A 1 285 ? 65.921 5.039 -49.965 1.00 40.69 285 PHE A CA 1
ATOM 2363 C C . PHE A 1 285 ? 66.805 4.045 -49.206 1.00 40.69 285 PHE A C 1
ATOM 2365 O O . PHE A 1 285 ? 67.194 4.378 -48.061 1.00 40.69 285 PHE A O 1
#

pLDDT: mean 73.44, std 19.13, range [35.22, 97.25]